Protein AF-A0A1J0VK06-F1 (afdb_monomer_lite)

Foldseek 3Di:
DDDDDQLLDADAPVNVVVVVVVCCVVPVPVPDDLVNALKTFDGDAQADDDPVCNNHDQDWDWDQCVVVVPHLDIDIHHQDPVCVVVVVVVVVVVSVVPDDDDDDDDDDDPDDPDDPPVVDPLVVQPDLVQLLCCVPPVVDDALCCSCCPRSNVLVVSVRPVVDPSLVSLVSNCVNVVDDPVRSVVRSVVVVVSSCSRMPRYDD

Structure (mmCIF, N/CA/C/O backbone):
data_AF-A0A1J0VK06-F1
#
_entry.id   AF-A0A1J0VK06-F1
#
loop_
_atom_site.group_PDB
_atom_site.id
_atom_site.type_symbol
_atom_site.label_atom_id
_atom_site.label_alt_id
_atom_site.label_comp_id
_atom_site.label_asym_id
_atom_site.label_entity_id
_atom_site.label_seq_id
_atom_site.pdbx_PDB_ins_code
_atom_site.Cartn_x
_atom_site.Cartn_y
_atom_site.Cartn_z
_atom_site.occupancy
_atom_site.B_iso_or_equiv
_atom_site.auth_seq_id
_atom_site.auth_comp_id
_atom_site.auth_asym_id
_atom_site.auth_atom_id
_atom_site.pdbx_PDB_model_num
ATOM 1 N N . MET A 1 1 ? -16.123 -13.816 -3.955 1.00 81.94 1 MET A N 1
ATOM 2 C CA . MET A 1 1 ? -15.096 -13.290 -4.880 1.00 81.94 1 MET A CA 1
ATOM 3 C C . MET A 1 1 ? -15.246 -11.781 -4.854 1.00 81.94 1 MET A C 1
ATOM 5 O O . MET A 1 1 ? -16.367 -11.344 -4.637 1.00 81.94 1 MET A O 1
ATOM 9 N N . TYR A 1 2 ? -14.171 -11.004 -4.963 1.00 88.56 2 TYR A N 1
ATOM 10 C CA . TYR A 1 2 ? -14.305 -9.548 -5.032 1.00 88.56 2 TYR A CA 1
ATOM 11 C C . TYR A 1 2 ? -14.499 -9.143 -6.495 1.00 88.56 2 TYR A C 1
ATOM 13 O O . TYR A 1 2 ? -13.729 -9.587 -7.345 1.00 88.56 2 TYR A O 1
ATOM 21 N N . GLU A 1 3 ? -15.542 -8.363 -6.777 1.00 89.44 3 GLU A N 1
ATOM 22 C CA . GLU A 1 3 ? -15.958 -7.996 -8.142 1.00 89.44 3 GLU A CA 1
ATOM 23 C C . GLU A 1 3 ? -15.737 -6.506 -8.460 1.00 89.44 3 GLU A C 1
ATOM 25 O O . GLU A 1 3 ? -15.934 -6.080 -9.595 1.00 89.44 3 GLU A O 1
ATOM 30 N N . GLY A 1 4 ? -15.325 -5.711 -7.467 1.00 92.62 4 GLY A N 1
ATOM 31 C CA . GLY A 1 4 ? -15.049 -4.284 -7.626 1.00 92.62 4 GLY A CA 1
ATOM 32 C C . GLY A 1 4 ? -13.650 -3.982 -8.168 1.00 92.62 4 GLY A C 1
ATOM 33 O O . GLY A 1 4 ? -12.859 -4.878 -8.473 1.00 92.62 4 GLY A O 1
ATOM 34 N N . ASN A 1 5 ? -13.317 -2.691 -8.232 1.00 93.69 5 ASN A N 1
ATOM 35 C CA . ASN A 1 5 ? -11.960 -2.243 -8.531 1.00 93.69 5 ASN A CA 1
ATOM 36 C C . ASN A 1 5 ? -11.014 -2.661 -7.381 1.00 93.69 5 ASN A C 1
ATOM 38 O O . ASN A 1 5 ? -11.273 -2.280 -6.234 1.00 93.69 5 ASN A O 1
ATOM 42 N N . PRO A 1 6 ? -9.954 -3.460 -7.630 1.00 92.50 6 PRO A N 1
ATOM 43 C CA . PRO A 1 6 ? -9.026 -3.891 -6.583 1.00 92.50 6 PRO A CA 1
ATOM 44 C C . PRO A 1 6 ? -8.264 -2.730 -5.930 1.00 92.50 6 PRO A C 1
ATOM 46 O O . PRO A 1 6 ? -7.881 -2.865 -4.772 1.00 92.50 6 PRO A O 1
ATOM 49 N N . ASP A 1 7 ? -8.112 -1.591 -6.613 1.00 90.19 7 ASP A N 1
ATOM 50 C CA . ASP A 1 7 ? -7.509 -0.375 -6.042 1.00 90.19 7 ASP A CA 1
ATOM 51 C C . ASP A 1 7 ? -8.452 0.341 -5.054 1.00 90.19 7 ASP A C 1
ATOM 53 O O . ASP A 1 7 ? -8.048 1.214 -4.280 1.00 90.19 7 ASP A O 1
ATOM 57 N N . GLU A 1 8 ? -9.734 -0.031 -5.061 1.00 92.56 8 GLU A N 1
ATOM 58 C CA . GLU A 1 8 ? -10.771 0.569 -4.224 1.00 92.56 8 GLU A CA 1
ATOM 59 C C . GLU A 1 8 ? -11.209 -0.325 -3.059 1.00 92.56 8 GLU A C 1
ATOM 61 O O . GLU A 1 8 ? -12.073 0.077 -2.278 1.00 92.56 8 GLU A O 1
ATOM 66 N N . VAL A 1 9 ? -10.611 -1.509 -2.902 1.00 95.69 9 VAL A N 1
ATOM 67 C CA . VAL A 1 9 ? -10.977 -2.441 -1.829 1.00 95.69 9 VAL A CA 1
ATOM 68 C C . VAL A 1 9 ? -10.771 -1.800 -0.450 1.00 95.69 9 VAL A C 1
ATOM 70 O O . VAL A 1 9 ? -9.735 -1.202 -0.171 1.00 95.69 9 VAL A O 1
ATOM 73 N N . HIS A 1 10 ? -11.777 -1.918 0.404 1.00 95.62 10 HIS A N 1
ATOM 74 C CA . HIS A 1 10 ? -11.790 -1.472 1.796 1.00 95.62 10 HIS A CA 1
ATOM 75 C C . HIS A 1 10 ? -12.687 -2.431 2.586 1.00 95.62 10 HIS A C 1
ATOM 77 O O . HIS A 1 10 ? -13.443 -3.190 1.976 1.00 95.62 10 HIS A O 1
ATOM 83 N N . ALA A 1 11 ? -12.554 -2.448 3.913 1.00 96.69 11 ALA A N 1
ATOM 84 C CA . ALA A 1 11 ? -13.425 -3.267 4.749 1.00 96.69 11 ALA A CA 1
ATOM 85 C C . ALA A 1 11 ? -14.842 -2.683 4.751 1.00 96.69 11 ALA A C 1
ATOM 87 O O . ALA A 1 11 ? -15.002 -1.459 4.734 1.00 96.69 11 ALA A O 1
ATOM 88 N N . ASP A 1 12 ? -15.856 -3.541 4.794 1.00 95.38 12 ASP A N 1
ATOM 89 C CA . ASP A 1 12 ? -17.248 -3.126 4.957 1.00 95.38 12 ASP A CA 1
ATOM 90 C C . ASP A 1 12 ? -17.801 -3.451 6.358 1.00 95.38 12 ASP A C 1
ATOM 92 O O . ASP A 1 12 ? -17.103 -3.952 7.246 1.00 95.38 12 ASP A O 1
ATOM 96 N N . SER A 1 13 ? -19.064 -3.096 6.594 1.00 96.81 13 SER A N 1
ATOM 97 C CA . SER A 1 13 ? -19.718 -3.314 7.886 1.00 96.81 13 SER A CA 1
ATOM 98 C C . SER A 1 13 ? -19.940 -4.794 8.205 1.00 96.81 13 SER A C 1
ATOM 100 O O . SER A 1 13 ? -19.966 -5.167 9.381 1.00 96.81 13 SER A O 1
ATOM 102 N N . ASP A 1 14 ? -20.052 -5.652 7.189 1.00 97.00 14 ASP A N 1
ATOM 103 C CA . ASP A 1 14 ? -20.185 -7.094 7.372 1.00 97.00 14 ASP A CA 1
ATOM 104 C C . ASP A 1 14 ? -18.835 -7.723 7.750 1.00 97.00 14 ASP A C 1
ATOM 106 O O . ASP A 1 14 ? -18.801 -8.581 8.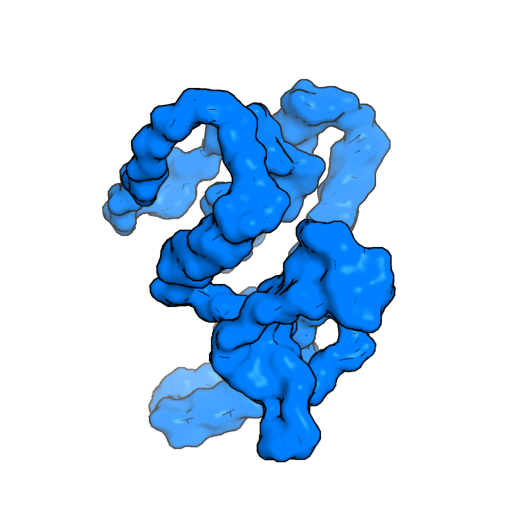636 1.00 97.00 14 ASP A O 1
ATOM 110 N N . ASP A 1 15 ? -17.722 -7.251 7.176 1.00 96.81 15 ASP A N 1
ATOM 111 C CA . ASP A 1 15 ? -16.363 -7.630 7.586 1.00 96.81 15 ASP A CA 1
ATOM 112 C C . ASP A 1 15 ? -16.118 -7.300 9.067 1.00 96.81 15 ASP A C 1
ATOM 114 O O . ASP A 1 15 ? -15.650 -8.149 9.835 1.00 96.81 15 ASP A O 1
ATOM 118 N N . VAL A 1 16 ? -16.464 -6.076 9.489 1.00 97.94 16 VAL A N 1
ATOM 119 C CA . VAL A 1 16 ? -16.304 -5.626 10.881 1.00 97.94 16 VAL A CA 1
ATOM 120 C C . VAL A 1 16 ? -17.177 -6.447 11.826 1.00 97.94 16 VAL A C 1
ATOM 122 O O . VAL A 1 16 ? -16.682 -6.948 12.839 1.00 97.94 16 VAL A O 1
ATOM 125 N N . ARG A 1 17 ? -18.461 -6.629 11.493 1.00 97.81 17 ARG A N 1
ATOM 126 C CA . ARG A 1 17 ? -19.394 -7.416 12.309 1.00 97.81 17 ARG A CA 1
ATOM 127 C C . ARG A 1 17 ? -18.902 -8.849 12.479 1.00 97.81 17 ARG A C 1
ATOM 129 O O . ARG A 1 17 ? -18.838 -9.333 13.607 1.00 97.81 17 ARG A O 1
ATOM 136 N N . PHE A 1 18 ? -18.486 -9.492 11.387 1.00 97.62 18 PHE A N 1
ATOM 137 C CA . PHE A 1 18 ? -17.948 -10.849 11.415 1.00 97.62 18 PHE A CA 1
ATOM 138 C C . PHE A 1 18 ? -16.737 -10.964 12.349 1.00 97.62 18 PHE A C 1
ATOM 140 O O . PHE A 1 18 ? -16.690 -11.855 13.196 1.00 97.62 18 PHE A O 1
ATOM 147 N N . LEU A 1 19 ? -15.764 -10.054 12.244 1.00 97.44 19 LEU A N 1
ATOM 148 C CA . LEU A 1 19 ? -14.565 -10.110 13.083 1.00 97.44 19 LEU A CA 1
ATOM 149 C C . LEU A 1 19 ? -14.858 -9.829 14.563 1.00 97.44 19 LEU A C 1
ATOM 151 O O . LEU A 1 19 ? -14.251 -10.474 15.422 1.00 97.44 19 LEU A O 1
ATOM 155 N N . LEU A 1 20 ? -15.782 -8.917 14.879 1.00 97.25 20 LEU A N 1
ATOM 156 C CA . LEU A 1 20 ? -16.214 -8.665 16.258 1.00 97.25 20 LEU A CA 1
ATOM 157 C C . LEU A 1 20 ? -16.916 -9.890 16.859 1.00 97.25 20 LEU A C 1
ATOM 159 O O . LEU A 1 20 ? -16.601 -10.283 17.983 1.00 97.25 20 LEU A O 1
ATOM 163 N N . GLU A 1 21 ? -17.815 -10.528 16.107 1.00 97.31 21 GLU A N 1
ATOM 164 C CA . GLU A 1 21 ? -18.525 -11.738 16.537 1.00 97.31 21 GLU A CA 1
ATOM 165 C C . GLU A 1 21 ? -17.562 -12.911 16.779 1.00 97.31 21 GLU A C 1
ATOM 167 O O . GLU A 1 21 ? -17.599 -13.538 17.843 1.00 97.31 21 GLU A O 1
ATOM 172 N N . GLU A 1 22 ? -16.641 -13.170 15.847 1.00 97.88 22 GLU A N 1
ATOM 173 C CA . GLU A 1 22 ? -15.619 -14.214 15.997 1.00 97.88 22 GLU A CA 1
ATOM 174 C C . GLU A 1 22 ? -14.685 -13.925 17.181 1.00 97.88 22 GLU A C 1
ATOM 176 O O . GLU A 1 22 ? -14.371 -14.821 17.970 1.00 97.88 22 GLU A O 1
ATOM 181 N N . THR A 1 23 ? -14.282 -12.664 17.366 1.00 97.25 23 THR A N 1
ATOM 182 C CA . THR A 1 23 ? -13.437 -12.250 18.497 1.00 97.25 23 THR A CA 1
ATOM 183 C C . THR A 1 23 ? -14.157 -12.450 19.826 1.00 97.25 23 THR A C 1
ATOM 185 O O . THR A 1 23 ? -13.574 -13.013 20.753 1.00 97.25 23 THR A O 1
ATOM 188 N N . ALA A 1 24 ? -15.429 -12.056 19.929 1.00 96.44 24 ALA A N 1
ATOM 189 C CA . ALA A 1 24 ? -16.237 -12.262 21.129 1.00 96.44 24 ALA A CA 1
ATOM 190 C C . ALA A 1 24 ? -16.448 -13.754 21.431 1.00 96.44 24 ALA A C 1
ATOM 192 O O . ALA A 1 24 ? -16.432 -14.156 22.597 1.00 96.44 24 ALA A O 1
ATOM 193 N N . SER A 1 25 ? -16.593 -14.583 20.392 1.00 97.06 25 SER A N 1
ATOM 194 C CA . SER A 1 25 ? -16.711 -16.035 20.530 1.00 97.06 25 SER A CA 1
ATOM 195 C C . SER A 1 25 ? -15.414 -16.681 21.030 1.00 97.06 25 SER A C 1
ATOM 197 O O . SER A 1 25 ? -15.450 -17.542 21.910 1.00 97.06 25 SER A O 1
ATOM 199 N N . LEU A 1 26 ? -14.261 -16.288 20.483 1.00 97.69 26 LEU A N 1
ATOM 200 C CA . LEU A 1 26 ? -12.959 -16.867 20.839 1.00 97.69 26 LEU A CA 1
ATOM 201 C C . LEU A 1 26 ? -12.403 -16.309 22.159 1.00 97.69 26 LEU A C 1
ATOM 203 O O . LEU A 1 26 ? -11.729 -17.030 22.898 1.00 97.69 26 LEU A O 1
ATOM 207 N N . PHE A 1 27 ? -12.699 -15.046 22.475 1.00 96.88 27 PHE A N 1
ATOM 208 C CA . PHE A 1 27 ? -12.146 -14.306 23.613 1.00 96.88 27 PHE A CA 1
ATOM 209 C C . PHE A 1 27 ? -13.236 -13.555 24.403 1.00 96.88 27 PHE A C 1
ATOM 211 O O . PHE A 1 27 ? -13.190 -12.328 24.524 1.00 96.88 27 PHE A O 1
ATOM 218 N N . PRO A 1 28 ? -14.188 -14.261 25.041 1.00 93.19 28 PRO A N 1
ATOM 219 C CA . PRO A 1 28 ? -15.351 -13.638 25.688 1.00 93.19 28 PRO A CA 1
ATOM 220 C C . PRO A 1 28 ? -15.003 -12.678 26.842 1.00 93.19 28 PRO A C 1
ATOM 222 O O . PRO A 1 28 ? -15.824 -11.857 27.245 1.00 93.19 28 PRO A O 1
ATOM 225 N N . GLY A 1 29 ? -13.790 -12.770 27.397 1.00 96.19 29 GLY A N 1
ATOM 226 C CA . GLY A 1 29 ? -13.311 -11.875 28.452 1.00 96.19 29 GLY A CA 1
ATOM 227 C C . GLY A 1 29 ? -12.742 -10.540 27.962 1.00 96.19 29 GLY A C 1
ATOM 228 O O . GLY A 1 29 ? -12.607 -9.635 28.783 1.00 96.19 29 GLY A O 1
ATOM 229 N N . LEU A 1 30 ? -12.409 -10.412 26.671 1.00 95.56 30 LEU A N 1
ATOM 230 C CA . LEU A 1 30 ? -11.726 -9.233 26.125 1.00 95.56 30 LEU A CA 1
ATOM 231 C C . LEU A 1 30 ? -12.674 -8.035 25.955 1.00 95.56 30 LEU A C 1
ATOM 233 O O . LEU A 1 30 ? -12.240 -6.902 26.115 1.00 95.56 30 LEU A O 1
ATOM 237 N N . LYS A 1 31 ? -13.969 -8.298 25.715 1.00 93.44 31 LYS A N 1
ATOM 238 C CA . LYS A 1 31 ? -15.044 -7.292 25.603 1.00 93.44 31 LYS A CA 1
ATOM 239 C C . LYS A 1 31 ? -14.762 -6.160 24.598 1.00 93.44 31 LYS A C 1
ATOM 241 O O . LYS A 1 31 ? -15.184 -5.038 24.846 1.00 93.44 31 LYS A O 1
ATOM 246 N N . ILE A 1 32 ? -14.088 -6.473 23.490 1.00 96.38 32 ILE A N 1
ATOM 247 C CA . ILE A 1 32 ? -13.859 -5.527 22.387 1.00 96.38 32 ILE A CA 1
ATOM 248 C C . ILE A 1 32 ? -15.194 -5.144 21.751 1.00 96.38 32 ILE A C 1
ATOM 250 O O . ILE A 1 32 ? -16.000 -6.027 21.438 1.00 96.38 32 ILE A O 1
ATOM 254 N N . THR A 1 33 ? -15.410 -3.850 21.550 1.00 95.62 33 THR A N 1
ATOM 255 C CA . THR A 1 33 ? -16.560 -3.295 20.833 1.00 95.62 33 THR A CA 1
ATOM 256 C C . THR A 1 33 ? -16.119 -2.570 19.561 1.00 95.62 33 THR A C 1
ATOM 258 O O . THR A 1 33 ? -14.935 -2.513 19.233 1.00 95.62 33 THR A O 1
ATOM 261 N N . HIS A 1 34 ? -17.083 -2.052 18.796 1.00 96.81 34 HIS A N 1
ATOM 262 C CA . HIS A 1 34 ? -16.805 -1.277 17.581 1.00 96.81 34 HIS A CA 1
ATOM 263 C C . HIS A 1 34 ? -15.957 -0.034 17.877 1.00 96.81 34 HIS A C 1
ATOM 265 O O . HIS A 1 34 ? -15.038 0.281 17.129 1.00 96.81 34 HIS A O 1
ATOM 271 N N . GLU A 1 35 ? -16.205 0.601 19.019 1.00 96.00 35 GLU A N 1
ATOM 272 C CA . GLU A 1 35 ? -15.512 1.798 19.494 1.00 96.00 35 GLU A CA 1
ATOM 273 C C . GLU A 1 35 ? -14.031 1.563 19.824 1.00 96.00 35 GLU A C 1
ATOM 275 O O . GLU A 1 35 ? -13.267 2.523 19.901 1.00 96.00 35 GLU A O 1
ATOM 280 N N . ASP A 1 36 ? -13.618 0.306 20.003 1.00 95.62 36 ASP A N 1
ATOM 281 C CA . ASP A 1 36 ? -12.218 -0.061 20.229 1.00 95.62 36 ASP A CA 1
ATOM 282 C C . ASP A 1 36 ? -11.430 -0.224 18.912 1.00 95.62 36 ASP A C 1
ATOM 284 O O . ASP A 1 36 ? -10.209 -0.405 18.930 1.00 95.62 36 ASP A O 1
ATOM 288 N N . ILE A 1 37 ? -12.099 -0.193 17.753 1.00 95.06 37 ILE A N 1
ATOM 289 C CA . ILE A 1 37 ? -11.448 -0.329 16.448 1.00 95.06 37 ILE A CA 1
ATOM 290 C C . ILE A 1 37 ? -10.833 1.018 16.058 1.00 95.06 37 ILE A C 1
ATOM 292 O O . ILE A 1 37 ? -11.533 2.001 15.843 1.00 95.06 37 ILE A O 1
ATOM 296 N N . VAL A 1 38 ? -9.507 1.051 15.914 1.00 93.56 38 VAL A N 1
ATOM 297 C CA . VAL A 1 38 ? -8.774 2.273 15.534 1.00 93.56 38 VAL A CA 1
ATOM 298 C C . VAL A 1 38 ? -8.720 2.505 14.023 1.00 93.56 38 VAL A C 1
ATOM 300 O O . VAL A 1 38 ? -8.583 3.639 13.577 1.00 93.56 38 VAL A O 1
ATOM 303 N N . SER A 1 39 ? -8.802 1.435 13.228 1.00 93.88 39 SER A N 1
ATOM 304 C CA . SER A 1 39 ? -8.725 1.473 11.766 1.00 93.88 39 SER A CA 1
ATOM 305 C C . SER A 1 39 ? -9.053 0.104 11.171 1.00 93.88 39 SER A C 1
ATOM 307 O O . SER A 1 39 ? -8.945 -0.924 11.846 1.00 93.88 39 SER A O 1
ATOM 309 N N . THR A 1 40 ? -9.422 0.080 9.892 1.00 95.56 40 THR A N 1
ATOM 310 C CA . THR A 1 40 ? -9.572 -1.147 9.102 1.00 95.56 40 THR A CA 1
ATOM 311 C C . THR A 1 40 ? -8.636 -1.137 7.899 1.00 95.56 40 THR A C 1
ATOM 313 O O . THR A 1 40 ? -8.085 -0.107 7.542 1.00 95.56 40 THR A O 1
ATOM 316 N N . TRP A 1 41 ? -8.417 -2.287 7.266 1.00 95.12 41 TRP A N 1
ATOM 317 C CA . TRP A 1 41 ? -7.814 -2.349 5.935 1.00 95.12 41 TRP A CA 1
ATOM 318 C C . TRP A 1 41 ? -8.234 -3.645 5.252 1.00 95.12 41 TRP A C 1
ATOM 320 O O . TRP A 1 41 ? -8.535 -4.646 5.907 1.00 95.12 41 TRP A O 1
ATOM 330 N N . ALA A 1 42 ? -8.222 -3.639 3.924 1.00 95.75 42 ALA A N 1
ATOM 331 C CA . ALA A 1 42 ? -8.556 -4.806 3.129 1.00 95.75 42 ALA A CA 1
ATOM 332 C C . ALA A 1 42 ? -7.563 -4.996 1.983 1.00 95.75 42 ALA A C 1
ATOM 334 O O . ALA A 1 42 ? -6.826 -4.094 1.591 1.00 95.75 42 ALA A O 1
ATOM 335 N N . GLY A 1 43 ? -7.547 -6.209 1.438 1.00 94.38 43 GLY A N 1
ATOM 336 C CA . GLY A 1 43 ? -6.711 -6.552 0.300 1.00 94.38 43 GLY A CA 1
ATOM 337 C C . GLY A 1 43 ? -7.286 -7.727 -0.475 1.00 94.38 43 GLY A C 1
ATOM 338 O O . GLY A 1 43 ? -7.840 -8.670 0.096 1.00 94.38 43 GLY A O 1
ATOM 339 N N . VAL A 1 44 ? -7.124 -7.690 -1.795 1.00 93.81 44 VAL A N 1
ATOM 340 C CA . VAL A 1 44 ? -7.562 -8.768 -2.685 1.00 93.81 44 VAL A CA 1
ATOM 341 C C . VAL A 1 44 ? -6.425 -9.767 -2.881 1.00 93.81 44 VAL A C 1
ATOM 343 O O . VAL A 1 44 ? -5.284 -9.402 -3.155 1.00 93.81 44 VAL A O 1
ATOM 346 N N . ARG A 1 45 ? -6.731 -11.063 -2.766 1.00 93.62 45 ARG A N 1
ATOM 347 C CA . ARG A 1 45 ? -5.768 -12.131 -3.071 1.00 93.62 45 ARG A CA 1
ATOM 348 C C . ARG A 1 45 ? -5.851 -12.490 -4.564 1.00 93.62 45 ARG A C 1
ATOM 350 O O . ARG A 1 45 ? -6.927 -12.903 -4.996 1.00 93.62 45 ARG A O 1
ATOM 357 N N . PRO A 1 46 ? -4.750 -12.418 -5.338 1.00 93.94 46 PRO A N 1
ATOM 358 C CA . PRO A 1 46 ? -4.7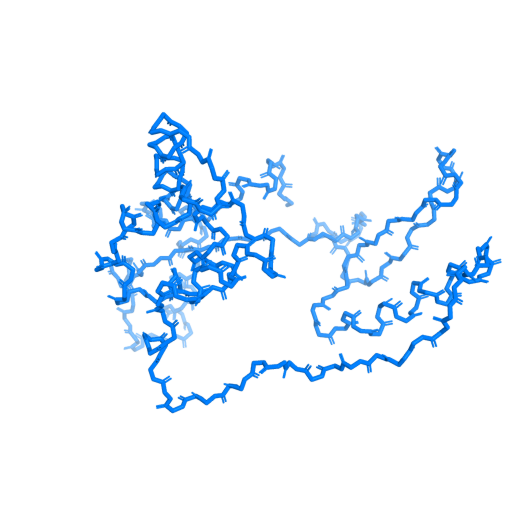56 -12.694 -6.777 1.00 93.94 46 PRO A CA 1
ATOM 359 C C . PRO A 1 46 ? -4.693 -14.206 -7.054 1.00 93.94 46 PRO A C 1
ATOM 361 O O . PRO A 1 46 ? -3.672 -14.732 -7.494 1.00 93.94 46 PRO A O 1
ATOM 364 N N . LEU A 1 47 ? -5.752 -14.938 -6.712 1.00 94.50 47 LEU A N 1
ATOM 365 C CA . LEU A 1 47 ? -5.805 -16.402 -6.805 1.00 94.50 47 LEU A CA 1
ATOM 366 C C . LEU A 1 47 ? -6.256 -16.882 -8.190 1.00 94.50 47 LEU A C 1
ATOM 368 O O . LEU A 1 47 ? -7.008 -16.197 -8.880 1.00 94.50 47 LEU A O 1
ATOM 372 N N . THR A 1 48 ? -5.819 -18.079 -8.591 1.00 94.38 48 THR A N 1
ATOM 373 C CA . THR A 1 48 ? -6.272 -18.706 -9.841 1.00 94.38 48 THR A CA 1
ATOM 374 C C . THR A 1 48 ? -7.751 -19.071 -9.734 1.00 94.38 48 THR A C 1
ATOM 376 O O . THR A 1 48 ? -8.174 -19.633 -8.724 1.00 94.38 48 THR A O 1
ATOM 379 N N . PHE A 1 49 ? -8.543 -18.790 -10.767 1.00 92.25 49 PHE A N 1
ATOM 380 C CA . PHE A 1 49 ? -9.917 -19.284 -10.834 1.00 92.25 49 PHE A CA 1
ATOM 381 C C . PHE A 1 49 ? -9.941 -20.815 -10.975 1.00 92.25 49 PHE A C 1
ATOM 383 O O . PHE A 1 49 ? -9.201 -21.377 -11.779 1.00 92.25 49 PHE A O 1
ATOM 390 N N . ASP A 1 50 ? -10.805 -21.476 -10.209 1.00 91.56 50 ASP A N 1
ATOM 391 C CA . ASP A 1 50 ? -11.059 -22.917 -10.273 1.00 91.56 50 ASP A CA 1
ATOM 392 C C . ASP A 1 50 ? -12.523 -23.157 -9.878 1.00 91.56 50 ASP A C 1
ATOM 394 O O . ASP A 1 50 ? -12.958 -22.727 -8.809 1.00 91.56 50 ASP A O 1
ATOM 398 N N . GLU A 1 51 ? -13.288 -23.833 -10.739 1.00 92.81 51 GLU A N 1
ATOM 399 C CA . GLU A 1 51 ? -14.718 -24.114 -10.533 1.00 92.81 51 GLU A CA 1
ATOM 400 C C . GLU A 1 51 ? -14.985 -24.912 -9.247 1.00 92.81 51 GLU A C 1
ATOM 402 O O . GLU A 1 51 ? -16.028 -24.748 -8.615 1.00 92.81 51 GLU A O 1
ATOM 407 N N . ASN A 1 52 ? -14.024 -25.735 -8.815 1.00 94.75 52 ASN A N 1
ATOM 408 C CA . ASN A 1 52 ? -14.121 -26.529 -7.590 1.00 94.75 52 ASN A CA 1
ATOM 409 C C . ASN A 1 52 ? -13.664 -25.753 -6.345 1.00 94.75 52 ASN A C 1
ATOM 411 O O . ASN A 1 52 ? -13.834 -26.226 -5.220 1.00 94.75 52 ASN A O 1
ATOM 415 N N . GLN A 1 53 ? -13.077 -24.565 -6.523 1.00 92.25 53 GLN A N 1
ATOM 416 C CA . GLN A 1 53 ? -12.600 -23.698 -5.449 1.00 92.25 53 GLN A CA 1
ATOM 417 C C . GLN A 1 53 ? -13.198 -22.292 -5.620 1.00 92.25 53 GLN A C 1
ATOM 419 O O . GLN A 1 53 ? -12.525 -21.385 -6.109 1.00 92.25 53 GLN A O 1
ATOM 424 N N . PRO A 1 54 ? -14.437 -22.043 -5.151 1.00 88.00 54 PRO A N 1
ATOM 425 C CA . PRO A 1 54 ? -15.170 -20.794 -5.413 1.00 88.00 54 PRO A CA 1
ATOM 426 C C . PRO A 1 54 ? -14.516 -19.525 -4.833 1.00 88.00 54 PRO A C 1
ATOM 428 O O . PRO A 1 54 ? -14.889 -18.407 -5.186 1.00 88.00 54 PRO A O 1
ATOM 431 N N . LYS A 1 55 ? -13.532 -19.674 -3.934 1.00 89.81 55 LYS A N 1
ATOM 432 C CA . LYS A 1 55 ? -12.708 -18.574 -3.399 1.00 89.81 55 LYS A CA 1
ATOM 433 C C . LYS A 1 55 ? -11.334 -18.452 -4.082 1.00 89.81 55 LYS A C 1
ATOM 435 O O . LYS A 1 55 ? -10.495 -17.703 -3.592 1.00 89.81 55 LYS A O 1
ATOM 440 N N . GLY A 1 56 ? -11.117 -19.165 -5.185 1.00 91.94 56 GLY A N 1
ATOM 441 C CA . GLY A 1 56 ? -9.859 -19.245 -5.919 1.00 91.94 56 GLY A CA 1
ATOM 442 C C . GLY A 1 56 ? -8.898 -20.295 -5.358 1.00 91.94 56 GLY A C 1
ATOM 443 O O . GLY A 1 56 ? -8.825 -20.529 -4.147 1.00 91.94 56 GLY A O 1
ATOM 444 N N . ALA A 1 57 ? -8.137 -20.912 -6.256 1.00 93.06 57 ALA A N 1
ATOM 445 C CA . ALA A 1 57 ? -7.111 -21.882 -5.931 1.00 93.06 57 ALA A CA 1
ATOM 446 C C . ALA A 1 57 ? -5.852 -21.189 -5.387 1.00 93.06 57 ALA A C 1
ATOM 448 O O . ALA A 1 57 ? -5.392 -20.165 -5.898 1.00 93.06 57 ALA A O 1
ATOM 449 N N . ARG A 1 58 ? -5.307 -21.740 -4.298 1.00 91.31 58 ARG A N 1
ATOM 450 C CA . ARG A 1 58 ? -4.187 -21.136 -3.546 1.00 91.31 58 ARG A CA 1
ATOM 451 C C . ARG A 1 58 ? -2.806 -21.583 -4.013 1.00 91.31 58 ARG A C 1
ATOM 453 O O . ARG A 1 58 ? -1.799 -21.156 -3.449 1.00 91.31 58 ARG A O 1
ATOM 460 N N . ASN A 1 59 ? -2.745 -22.457 -5.007 1.00 91.44 59 ASN A N 1
ATOM 461 C CA . ASN A 1 59 ? -1.497 -22.863 -5.623 1.00 91.44 59 ASN A CA 1
ATOM 462 C C . ASN A 1 59 ? -0.896 -21.699 -6.414 1.00 91.44 59 ASN A C 1
ATOM 464 O O . ASN A 1 59 ? -1.584 -20.973 -7.123 1.00 91.44 59 ASN A O 1
ATOM 468 N N . LYS A 1 60 ? 0.422 -21.555 -6.295 1.00 93.62 60 LYS A N 1
ATOM 469 C CA . LYS A 1 60 ? 1.223 -20.714 -7.181 1.00 93.62 60 LYS A CA 1
ATOM 470 C C . LYS A 1 60 ? 1.103 -21.252 -8.608 1.00 93.62 60 LYS A C 1
ATOM 472 O O . LYS A 1 60 ? 1.321 -22.445 -8.818 1.00 93.62 60 LYS A O 1
ATOM 477 N N . VAL A 1 61 ? 0.776 -20.384 -9.564 1.00 94.31 61 VAL A N 1
ATOM 478 C CA . VAL A 1 61 ? 0.704 -20.741 -10.989 1.00 94.31 61 VAL A CA 1
ATOM 479 C C . VAL A 1 61 ? 1.352 -19.650 -11.827 1.00 94.31 61 VAL A C 1
ATOM 481 O O . VAL A 1 61 ? 0.957 -18.487 -11.739 1.00 94.31 61 VAL A O 1
ATOM 484 N N . LEU A 1 62 ? 2.329 -20.045 -12.644 1.00 94.06 62 LEU A N 1
ATOM 485 C CA . LEU A 1 62 ? 2.895 -19.229 -13.711 1.00 94.06 62 LEU A CA 1
ATOM 486 C C . LEU A 1 62 ? 2.188 -19.585 -15.025 1.00 94.06 62 LEU A C 1
ATOM 488 O O . LEU A 1 62 ? 2.358 -20.680 -15.559 1.00 94.06 62 LEU A O 1
ATOM 492 N N . HIS A 1 63 ? 1.373 -18.664 -15.520 1.00 93.81 63 HIS A N 1
ATOM 493 C CA . HIS A 1 63 ? 0.599 -18.796 -16.748 1.00 93.81 63 HIS A CA 1
ATOM 494 C C . HIS A 1 63 ? 1.423 -18.313 -17.935 1.00 93.81 63 HIS A C 1
ATOM 496 O O . HIS A 1 63 ? 1.834 -17.155 -17.969 1.00 93.81 63 HIS A O 1
ATOM 502 N N . ASP A 1 64 ? 1.629 -19.187 -18.915 1.00 93.25 64 ASP A N 1
ATOM 503 C CA . ASP A 1 64 ? 2.146 -18.820 -20.234 1.00 93.25 64 ASP A CA 1
ATOM 504 C C . ASP A 1 64 ? 0.982 -18.346 -21.116 1.00 93.25 64 ASP A C 1
ATOM 506 O O . ASP A 1 64 ? 0.050 -19.108 -21.403 1.00 93.25 64 ASP A O 1
ATOM 510 N N . LEU A 1 65 ? 1.025 -17.080 -21.536 1.00 94.81 65 LEU A N 1
ATOM 511 C CA . LEU A 1 65 ? -0.034 -16.455 -22.326 1.00 94.81 65 LEU A CA 1
ATOM 512 C C . LEU A 1 65 ? 0.173 -16.603 -23.843 1.00 94.81 65 LEU A C 1
ATOM 514 O O . LEU A 1 65 ? -0.609 -16.055 -24.624 1.00 94.81 65 LEU A O 1
ATOM 518 N N . SER A 1 66 ? 1.153 -17.395 -24.290 1.00 92.81 66 SER A N 1
ATOM 519 C CA . SER A 1 66 ? 1.386 -17.703 -25.709 1.00 92.81 66 SER A CA 1
ATOM 520 C C . SER A 1 66 ? 0.140 -18.263 -26.401 1.00 92.81 66 SER A C 1
ATOM 522 O O . SER A 1 66 ? -0.171 -17.887 -27.533 1.00 92.81 66 SER A O 1
ATOM 524 N N . ARG A 1 67 ? -0.652 -19.080 -25.691 1.00 90.81 67 ARG A N 1
ATOM 525 C CA . ARG A 1 67 ? -1.937 -19.627 -26.171 1.00 90.81 67 ARG A CA 1
ATOM 526 C C . ARG A 1 67 ? -2.994 -18.557 -26.456 1.00 90.81 67 ARG A C 1
ATOM 528 O O . ARG A 1 67 ? -3.941 -18.824 -27.188 1.00 90.81 67 ARG A O 1
ATOM 535 N N . HIS A 1 68 ? -2.819 -17.360 -25.906 1.00 94.12 68 HIS A N 1
ATOM 536 C CA . HIS A 1 68 ? -3.670 -16.194 -26.126 1.00 94.12 68 HIS A CA 1
ATOM 537 C C . HIS A 1 68 ? -3.055 -15.197 -27.125 1.00 94.12 68 HIS A C 1
ATOM 539 O O . HIS A 1 68 ? -3.506 -14.060 -27.215 1.00 94.12 68 HIS A O 1
ATOM 545 N N . GLY A 1 69 ? -2.028 -15.605 -27.881 1.00 95.31 69 GLY A N 1
ATOM 546 C CA . GLY A 1 69 ? -1.341 -14.753 -28.856 1.00 95.31 69 GLY A CA 1
ATOM 547 C C . GLY A 1 69 ? -0.309 -13.802 -28.244 1.00 95.31 69 GLY A C 1
ATOM 548 O O . GLY A 1 69 ? 0.249 -12.972 -28.958 1.00 95.31 69 GLY A O 1
ATOM 549 N N . LEU A 1 70 ? -0.025 -13.928 -26.945 1.00 94.25 70 LEU A N 1
ATOM 550 C CA . LEU A 1 70 ? 0.918 -13.086 -26.210 1.00 94.25 70 LEU A CA 1
ATOM 551 C C . LEU A 1 70 ? 2.220 -13.853 -25.948 1.00 94.25 70 LEU A C 1
ATOM 553 O O . LEU A 1 70 ? 2.551 -14.197 -24.816 1.00 94.25 70 LEU A O 1
ATOM 557 N N . SER A 1 71 ? 2.947 -14.172 -27.020 1.00 89.56 71 SER A N 1
ATOM 558 C CA . SER A 1 71 ? 4.222 -14.892 -26.924 1.00 89.56 71 SER A CA 1
ATOM 559 C C . SER A 1 71 ? 5.232 -14.124 -26.068 1.00 89.56 71 SER A C 1
ATOM 561 O O . SER A 1 71 ? 5.424 -12.925 -26.265 1.00 89.56 71 SER A O 1
ATOM 563 N N . GLY A 1 72 ? 5.894 -14.819 -25.140 1.00 87.31 72 GLY A N 1
ATOM 564 C CA . GLY A 1 72 ? 6.849 -14.214 -24.204 1.00 87.31 72 GLY A CA 1
ATOM 565 C C . GLY A 1 72 ? 6.202 -13.419 -23.064 1.00 87.31 72 GLY A C 1
ATOM 566 O O . GLY A 1 72 ? 6.916 -12.791 -22.285 1.00 87.31 72 GLY A O 1
ATOM 567 N N . VAL A 1 73 ? 4.869 -13.439 -22.943 1.00 92.38 73 VAL A N 1
ATOM 568 C CA . VAL A 1 73 ? 4.144 -12.809 -21.836 1.00 92.38 73 VAL A CA 1
ATOM 569 C C . VAL A 1 73 ? 3.690 -13.875 -20.852 1.00 92.38 73 VAL A C 1
ATOM 571 O O . VAL A 1 73 ? 3.039 -14.856 -21.214 1.00 92.38 73 VAL A O 1
ATOM 574 N N . TYR A 1 74 ? 4.001 -13.637 -19.583 1.00 93.00 74 TYR A N 1
ATOM 575 C CA . TYR A 1 74 ? 3.660 -14.517 -18.479 1.00 93.00 74 TYR A CA 1
ATOM 576 C C . TYR A 1 74 ? 2.854 -13.764 -17.427 1.00 93.00 74 TYR A C 1
ATOM 578 O O . TYR A 1 74 ? 3.129 -12.597 -17.150 1.00 93.00 74 TYR A O 1
ATOM 586 N N . ALA A 1 75 ? 1.893 -14.443 -16.806 1.00 94.56 75 ALA A N 1
ATOM 587 C CA . ALA A 1 75 ? 1.171 -13.938 -15.642 1.00 94.56 75 ALA A CA 1
ATOM 588 C C . ALA A 1 75 ? 1.387 -14.869 -14.447 1.00 94.56 75 ALA A C 1
ATOM 590 O O . ALA A 1 75 ? 1.409 -16.086 -14.596 1.00 94.56 75 ALA A O 1
ATOM 591 N N . LEU A 1 76 ? 1.527 -14.312 -13.249 1.00 94.81 76 LEU A N 1
ATOM 592 C CA . LEU A 1 76 ? 1.657 -15.079 -12.013 1.00 94.81 76 LEU A CA 1
ATOM 593 C C . LEU A 1 76 ? 0.403 -14.872 -11.163 1.00 94.81 76 LEU A C 1
ATOM 595 O O . LEU A 1 76 ? 0.013 -13.737 -10.904 1.00 94.81 76 LEU A O 1
ATOM 599 N N . THR A 1 77 ? -0.197 -15.961 -10.695 1.00 94.94 77 THR A N 1
ATOM 600 C CA . THR A 1 77 ? -1.256 -15.925 -9.675 1.00 94.94 77 THR A CA 1
ATOM 601 C C . THR A 1 77 ? -0.807 -16.652 -8.413 1.00 94.94 77 THR A C 1
ATOM 603 O O . THR A 1 77 ? -0.011 -17.595 -8.471 1.00 94.94 77 THR A O 1
ATOM 606 N N . ALA A 1 78 ? -1.353 -16.229 -7.274 1.00 91.75 78 ALA A N 1
ATOM 607 C CA . ALA A 1 78 ? -0.864 -16.544 -5.939 1.00 91.75 78 ALA A CA 1
ATOM 608 C C . ALA A 1 78 ? 0.632 -16.186 -5.798 1.00 91.75 78 ALA A C 1
ATOM 610 O O . ALA A 1 78 ? 1.071 -15.163 -6.312 1.00 91.75 78 ALA A O 1
ATOM 611 N N . GLY A 1 79 ? 1.411 -16.976 -5.056 1.00 88.38 79 GLY A N 1
ATOM 612 C CA . GLY A 1 79 ? 2.784 -16.611 -4.692 1.00 88.38 79 GLY A CA 1
ATOM 613 C C . GLY A 1 79 ? 2.815 -15.722 -3.445 1.00 88.38 79 GLY A C 1
ATOM 614 O O . GLY A 1 79 ? 3.151 -14.544 -3.539 1.00 88.38 79 GLY A O 1
ATOM 615 N N . PRO A 1 80 ? 2.447 -16.265 -2.269 1.00 91.38 80 PRO A N 1
ATOM 616 C CA . PRO A 1 80 ? 2.448 -15.501 -1.027 1.00 91.38 80 PRO A CA 1
ATOM 617 C C . PRO A 1 80 ? 3.835 -14.921 -0.730 1.00 91.38 80 PRO A C 1
ATOM 619 O O . PRO A 1 80 ? 4.858 -15.494 -1.109 1.00 91.38 80 PRO A O 1
ATOM 622 N N . ILE A 1 81 ? 3.872 -13.820 0.026 1.00 92.06 81 ILE A N 1
ATOM 623 C CA . ILE A 1 81 ? 5.119 -13.129 0.390 1.00 92.06 81 ILE A CA 1
ATOM 624 C C . ILE A 1 81 ? 6.168 -14.074 0.993 1.00 92.06 81 ILE A C 1
ATOM 626 O O . ILE A 1 81 ? 7.355 -13.936 0.722 1.00 92.06 81 ILE A O 1
ATOM 630 N N . MET A 1 82 ? 5.749 -15.108 1.727 1.00 92.00 82 MET A N 1
ATOM 631 C CA . MET A 1 82 ? 6.652 -16.106 2.312 1.00 92.00 82 MET A CA 1
ATOM 632 C C . MET A 1 82 ? 7.458 -16.901 1.269 1.00 92.00 82 MET A C 1
ATOM 634 O O . MET A 1 82 ? 8.551 -17.370 1.574 1.00 92.00 82 MET A O 1
ATOM 638 N N . SER A 1 83 ? 6.961 -17.033 0.035 1.00 92.50 83 SER A N 1
ATOM 639 C CA . SER A 1 83 ? 7.621 -17.766 -1.052 1.00 92.50 83 SER A CA 1
ATOM 640 C C . SER A 1 83 ? 8.155 -16.868 -2.170 1.00 92.50 83 SER A C 1
ATOM 642 O O . SER A 1 83 ? 8.628 -17.393 -3.173 1.00 92.50 83 SER A O 1
ATOM 644 N N . HIS A 1 84 ? 8.103 -15.535 -2.041 1.00 92.06 84 HIS A N 1
ATOM 645 C CA . HIS A 1 84 ? 8.401 -14.616 -3.154 1.00 92.06 84 HIS A CA 1
ATOM 646 C C . HIS A 1 84 ? 9.776 -14.856 -3.803 1.00 92.06 84 HIS A C 1
ATOM 648 O O . HIS A 1 84 ? 9.892 -14.826 -5.025 1.00 92.06 84 HIS A O 1
ATOM 654 N N . ARG A 1 85 ? 10.817 -15.160 -3.010 1.00 90.75 85 ARG A N 1
ATOM 655 C CA . ARG A 1 85 ? 12.172 -15.424 -3.533 1.00 90.75 85 ARG A CA 1
ATOM 656 C C . ARG A 1 85 ? 12.249 -16.719 -4.330 1.00 90.75 85 ARG A C 1
ATOM 658 O O . ARG A 1 85 ? 12.911 -16.763 -5.360 1.00 90.75 85 ARG A O 1
ATOM 665 N N . ASP A 1 86 ? 11.600 -17.770 -3.838 1.00 92.19 86 ASP A N 1
ATOM 666 C CA . ASP A 1 86 ? 11.518 -19.051 -4.540 1.00 92.19 86 ASP A CA 1
ATOM 667 C C . ASP A 1 86 ? 10.735 -18.899 -5.850 1.00 92.19 86 ASP A C 1
ATOM 669 O O . ASP A 1 86 ? 11.221 -19.282 -6.911 1.00 92.19 86 ASP A O 1
ATOM 673 N N . THR A 1 87 ? 9.593 -18.208 -5.798 1.00 93.75 87 THR A N 1
ATOM 674 C CA . THR A 1 87 ? 8.814 -17.832 -6.983 1.00 93.75 87 THR A CA 1
ATOM 675 C C . THR A 1 87 ? 9.648 -17.058 -8.001 1.00 93.75 87 THR A C 1
ATOM 677 O O . THR A 1 87 ? 9.620 -17.386 -9.182 1.00 93.75 87 THR A O 1
ATOM 680 N N . GLY A 1 88 ? 10.428 -16.067 -7.561 1.00 92.81 88 GLY A N 1
ATOM 681 C CA . GLY A 1 88 ? 11.311 -15.308 -8.446 1.00 92.81 88 GLY A CA 1
ATOM 682 C C . GLY A 1 88 ? 12.333 -16.197 -9.159 1.00 92.81 88 GLY A C 1
ATOM 683 O O . GLY A 1 88 ? 12.537 -16.049 -10.361 1.00 92.81 88 GLY A O 1
ATOM 684 N N . ARG A 1 89 ? 12.932 -17.167 -8.454 1.00 91.81 89 ARG A N 1
ATOM 685 C CA . ARG A 1 89 ? 13.863 -18.131 -9.066 1.00 91.81 89 ARG A CA 1
ATOM 686 C C . ARG A 1 89 ? 13.175 -19.006 -10.104 1.00 91.81 89 ARG A C 1
ATOM 688 O O . ARG A 1 89 ? 13.725 -19.175 -11.184 1.00 91.81 89 ARG A O 1
ATOM 695 N N . GLU A 1 90 ? 11.985 -19.516 -9.802 1.00 92.38 90 GLU A N 1
ATOM 696 C CA . GLU A 1 90 ? 11.202 -20.334 -10.733 1.00 92.38 90 GLU A CA 1
ATOM 697 C C . GLU A 1 90 ? 10.856 -19.565 -12.016 1.00 92.38 90 GLU A C 1
ATOM 699 O O . GLU A 1 90 ? 11.088 -20.067 -13.117 1.00 92.38 90 GLU A O 1
ATOM 704 N N . VAL A 1 91 ? 10.383 -18.320 -11.879 1.00 93.25 91 VAL A N 1
ATOM 705 C CA . VAL A 1 91 ? 10.084 -17.437 -13.018 1.00 93.25 91 VAL A CA 1
ATOM 706 C C . VAL A 1 91 ? 11.339 -17.190 -13.852 1.00 93.25 91 VAL A C 1
ATOM 708 O O . VAL A 1 91 ? 11.309 -17.376 -15.065 1.00 93.25 91 VAL A O 1
ATOM 711 N N . VAL A 1 92 ? 12.466 -16.839 -13.223 1.00 91.69 92 VAL A N 1
ATOM 712 C CA . VAL A 1 92 ? 13.733 -16.623 -13.939 1.00 91.69 92 VAL A CA 1
ATOM 713 C C . VAL A 1 92 ? 14.185 -17.894 -14.659 1.00 91.69 92 VAL A C 1
ATOM 715 O O . VAL A 1 92 ? 14.539 -17.831 -15.832 1.00 91.69 92 VAL A O 1
ATOM 718 N N . THR A 1 93 ? 14.138 -19.059 -14.008 1.00 92.00 93 THR A N 1
ATOM 719 C CA . THR A 1 93 ? 14.488 -20.339 -14.641 1.00 92.00 93 THR A CA 1
ATOM 720 C C . THR A 1 93 ? 13.616 -20.630 -15.858 1.00 92.00 93 THR A C 1
ATOM 722 O O . THR A 1 93 ? 14.139 -21.122 -16.857 1.00 92.00 93 THR A O 1
ATOM 725 N N . LYS A 1 94 ? 12.318 -20.310 -15.805 1.00 90.44 94 LYS A N 1
ATOM 726 C CA . LYS A 1 94 ? 11.414 -20.467 -16.947 1.00 90.44 94 LYS A CA 1
ATOM 727 C C . LYS A 1 94 ? 11.769 -19.509 -18.085 1.00 90.44 94 LYS A C 1
ATOM 729 O O . LYS A 1 94 ? 11.901 -19.954 -19.219 1.00 90.44 94 LYS A O 1
ATOM 734 N N . LEU A 1 95 ? 11.982 -18.228 -17.784 1.00 89.56 95 LEU A N 1
ATOM 735 C CA . LEU A 1 95 ? 12.297 -17.207 -18.789 1.00 89.56 95 LEU A CA 1
ATOM 736 C C . LEU A 1 95 ? 13.644 -17.447 -19.483 1.00 89.56 95 LEU A C 1
ATOM 738 O O . LEU A 1 95 ? 13.753 -17.224 -20.685 1.00 89.56 95 LEU A O 1
ATOM 742 N N . LEU A 1 96 ? 14.647 -17.966 -18.769 1.00 91.00 96 LEU A N 1
ATOM 743 C CA . LEU A 1 96 ? 15.960 -18.303 -19.337 1.00 91.00 96 LEU A CA 1
ATOM 744 C C . LEU A 1 96 ? 15.911 -19.406 -20.410 1.00 91.00 96 LEU A C 1
ATOM 746 O O . LEU A 1 96 ? 16.899 -19.615 -21.107 1.00 91.00 96 LEU A O 1
ATOM 750 N N . GLN A 1 97 ? 14.792 -20.125 -20.546 1.00 90.19 97 GLN A N 1
ATOM 751 C CA . GLN A 1 97 ? 14.589 -21.092 -21.632 1.00 90.19 97 GLN A CA 1
ATOM 752 C C . GLN A 1 97 ? 14.222 -20.413 -22.960 1.00 90.19 97 GLN A C 1
ATOM 754 O O . GLN A 1 97 ? 14.326 -21.043 -24.009 1.00 90.19 97 GLN A O 1
ATOM 759 N N . GLU A 1 98 ? 13.774 -19.158 -22.914 1.00 87.25 98 GLU A N 1
ATOM 760 C CA . GLU A 1 98 ? 13.205 -18.434 -24.058 1.00 87.25 98 GLU A CA 1
ATOM 761 C C . GLU A 1 98 ? 13.949 -17.133 -24.362 1.00 87.25 98 GLU A C 1
ATOM 763 O O . GLU A 1 98 ? 13.943 -16.670 -25.501 1.00 87.25 98 GLU A O 1
ATOM 768 N N . ILE A 1 99 ? 14.596 -16.546 -23.353 1.00 87.50 99 ILE A N 1
ATOM 769 C CA . ILE A 1 99 ? 15.273 -15.257 -23.441 1.00 87.50 99 ILE A CA 1
ATOM 770 C C . ILE A 1 99 ? 16.694 -15.400 -22.901 1.00 87.50 99 ILE A C 1
ATOM 772 O O . ILE A 1 99 ? 16.907 -15.827 -21.764 1.00 87.50 99 ILE A O 1
ATOM 776 N N . GLU A 1 100 ? 17.672 -14.977 -23.701 1.00 88.69 100 GLU A N 1
ATOM 777 C CA . GLU A 1 100 ? 19.047 -14.830 -23.235 1.00 88.69 100 GLU A CA 1
ATOM 778 C C . GLU A 1 100 ? 19.203 -13.506 -22.468 1.00 88.69 100 GLU A C 1
ATOM 780 O O . GLU A 1 100 ? 18.870 -12.439 -22.995 1.00 88.69 100 GLU A O 1
ATOM 785 N N . PRO A 1 101 ? 19.698 -13.535 -21.218 1.00 88.88 101 PRO A N 1
ATOM 786 C CA . PRO A 1 101 ? 19.888 -12.324 -20.441 1.00 88.88 101 PRO A CA 1
ATOM 787 C C . PRO A 1 101 ? 21.021 -11.493 -21.045 1.00 88.88 101 PRO A C 1
ATOM 789 O O . PRO A 1 101 ? 22.120 -11.989 -21.288 1.00 88.88 101 PRO A O 1
ATOM 792 N N . HIS A 1 102 ? 20.767 -10.201 -21.237 1.00 87.81 102 HIS A N 1
ATOM 793 C CA . HIS A 1 102 ? 21.792 -9.247 -21.638 1.00 87.81 102 HIS A CA 1
ATOM 794 C C . HIS A 1 102 ? 22.422 -8.590 -20.403 1.00 87.81 102 HIS A C 1
ATOM 796 O O . HIS A 1 102 ? 21.716 -8.144 -19.500 1.00 87.81 102 HIS A O 1
ATOM 802 N N . GLY A 1 103 ? 23.751 -8.478 -20.388 1.00 86.94 103 GLY A N 1
ATOM 803 C CA . GLY A 1 103 ? 24.505 -7.806 -19.328 1.00 86.94 103 GLY A CA 1
ATOM 804 C C . GLY A 1 103 ? 25.310 -8.750 -18.436 1.00 86.94 103 GLY A C 1
ATOM 805 O O . GLY A 1 103 ? 25.325 -9.969 -18.604 1.00 86.94 103 GLY A O 1
ATOM 806 N N . GLN A 1 104 ? 26.040 -8.162 -17.491 1.00 88.00 104 GLN A N 1
ATOM 807 C CA . GLN A 1 104 ? 26.880 -8.913 -16.567 1.00 88.00 104 GLN A CA 1
ATOM 808 C C . GLN A 1 104 ? 26.038 -9.467 -15.417 1.00 88.00 104 GLN A C 1
ATOM 810 O O . GLN A 1 104 ? 25.287 -8.736 -14.775 1.00 88.00 104 GLN A O 1
ATOM 815 N N . LYS A 1 105 ? 26.202 -10.760 -15.121 1.00 87.75 105 LYS A N 1
ATOM 816 C CA . LYS A 1 105 ? 25.599 -11.376 -13.938 1.00 87.75 105 LYS A CA 1
ATOM 817 C C . LYS A 1 105 ? 26.102 -10.678 -12.672 1.00 87.75 105 LYS A C 1
ATOM 819 O O . LYS A 1 105 ? 27.308 -10.630 -12.434 1.00 87.75 105 LYS A O 1
ATOM 824 N N . THR A 1 106 ? 25.175 -10.211 -11.847 1.00 87.19 106 THR A N 1
ATOM 825 C CA . THR A 1 106 ? 25.449 -9.639 -10.526 1.00 87.19 106 THR A CA 1
ATOM 826 C C . THR A 1 106 ? 25.093 -10.626 -9.415 1.00 87.19 106 THR A C 1
ATOM 828 O O . THR A 1 106 ? 24.339 -11.586 -9.614 1.00 87.19 106 THR A O 1
ATOM 831 N N . SER A 1 107 ? 25.673 -10.412 -8.236 1.00 85.12 107 SER A N 1
ATOM 832 C CA . SER A 1 107 ? 25.262 -11.099 -7.012 1.00 85.12 107 SER A CA 1
ATOM 833 C C . SER A 1 107 ? 24.053 -10.385 -6.418 1.00 85.12 107 SER A C 1
ATOM 835 O O . SER A 1 107 ? 24.011 -9.160 -6.400 1.00 85.12 107 SER A O 1
ATOM 837 N N . LEU A 1 108 ? 23.075 -11.150 -5.931 1.00 80.56 108 LEU A N 1
ATOM 838 C CA . LEU A 1 108 ? 21.939 -10.587 -5.205 1.00 80.56 108 LEU A CA 1
ATOM 839 C C . LEU A 1 108 ? 22.346 -10.322 -3.756 1.00 80.56 108 LEU A C 1
ATOM 841 O O . LEU A 1 108 ? 22.717 -11.254 -3.039 1.00 80.56 108 LEU A O 1
ATOM 845 N N . GLU A 1 109 ? 22.227 -9.071 -3.327 1.00 82.19 109 GLU A N 1
ATOM 846 C CA . GLU A 1 109 ? 22.311 -8.686 -1.923 1.00 82.19 109 GLU A CA 1
ATOM 847 C C . GLU A 1 109 ? 20.895 -8.654 -1.346 1.00 82.19 109 GLU A C 1
ATOM 849 O O . GLU A 1 109 ? 20.036 -7.903 -1.796 1.00 82.19 109 GLU A O 1
ATOM 854 N N . TYR A 1 110 ? 20.618 -9.549 -0.395 1.00 76.94 110 TYR A N 1
ATOM 855 C CA . TYR A 1 110 ? 19.292 -9.659 0.228 1.00 76.94 110 TYR A CA 1
ATOM 856 C C . TYR A 1 110 ? 19.182 -8.897 1.548 1.00 76.94 110 TYR A C 1
ATOM 858 O O . TYR A 1 110 ? 18.090 -8.837 2.116 1.00 76.94 110 TYR A O 1
ATOM 866 N N . ALA A 1 111 ? 20.307 -8.413 2.073 1.00 75.88 111 ALA A N 1
ATOM 867 C CA . ALA A 1 111 ? 20.318 -7.603 3.276 1.00 75.88 111 ALA A CA 1
ATOM 868 C C . ALA A 1 111 ? 19.688 -6.248 2.953 1.00 75.88 111 ALA A C 1
ATOM 870 O O . ALA A 1 111 ? 20.001 -5.654 1.923 1.00 75.88 111 ALA A O 1
ATOM 871 N N . SER A 1 112 ? 18.796 -5.770 3.817 1.00 68.31 112 SER A N 1
ATOM 872 C CA . SER A 1 112 ? 18.408 -4.368 3.764 1.00 68.31 112 SER A CA 1
ATOM 873 C C . SER A 1 112 ? 19.582 -3.516 4.237 1.00 68.31 112 SER A C 1
ATOM 875 O O . SER A 1 112 ? 20.249 -3.864 5.210 1.00 68.31 112 SER A O 1
ATOM 877 N N . GLU A 1 113 ? 19.792 -2.368 3.597 1.00 64.06 113 GLU A N 1
ATOM 878 C CA . GLU A 1 113 ? 20.611 -1.291 4.177 1.00 64.06 113 GLU A CA 1
ATOM 879 C C . GLU A 1 113 ? 19.950 -0.702 5.436 1.00 64.06 113 GLU A C 1
ATOM 881 O O . GLU A 1 113 ? 20.595 -0.049 6.252 1.00 64.06 113 GLU A O 1
ATOM 886 N N . PHE A 1 114 ? 18.655 -0.973 5.607 1.00 58.12 114 PHE A N 1
ATOM 887 C CA . PHE A 1 114 ? 17.864 -0.616 6.769 1.00 58.12 114 PHE A CA 1
ATOM 888 C C . PHE A 1 114 ? 18.225 -1.497 7.974 1.00 58.12 114 PHE A C 1
ATOM 890 O O . PHE A 1 114 ? 18.065 -2.722 7.931 1.00 58.12 114 PHE A O 1
ATOM 897 N N . SER A 1 115 ? 18.701 -0.874 9.052 1.00 51.62 115 SER A N 1
ATOM 898 C CA . SER A 1 115 ? 18.939 -1.524 10.341 1.00 51.62 115 SER A CA 1
ATOM 899 C C . SER A 1 115 ? 17.661 -1.464 11.170 1.00 51.62 115 SER A C 1
ATOM 901 O O . SER A 1 115 ? 17.341 -0.418 11.718 1.00 51.62 115 SER A O 1
ATOM 903 N N . LEU A 1 116 ? 16.948 -2.585 11.309 1.00 51.22 116 LEU A N 1
ATOM 904 C CA . LEU A 1 116 ? 15.817 -2.694 12.237 1.00 51.22 116 LEU A CA 1
ATOM 905 C C . LEU A 1 116 ? 16.327 -2.690 13.689 1.00 51.22 116 LEU A C 1
ATOM 907 O O . LEU A 1 116 ? 16.430 -3.743 14.322 1.00 51.22 116 LEU A O 1
ATOM 911 N N . ASN A 1 117 ? 16.635 -1.518 14.241 1.0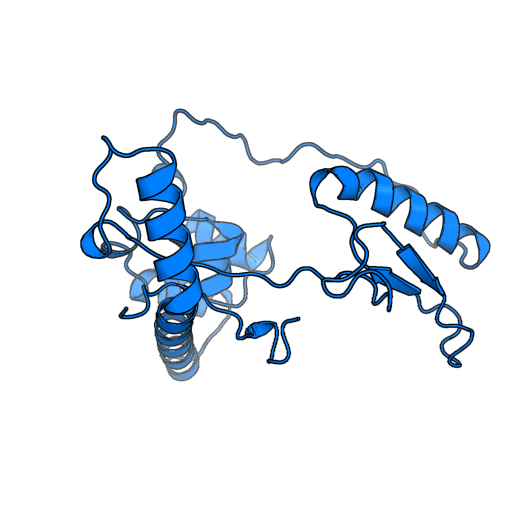0 47.19 117 ASN A N 1
ATOM 912 C CA . ASN A 1 117 ? 16.718 -1.360 15.688 1.00 47.19 117 ASN A CA 1
ATOM 913 C C . ASN A 1 117 ? 15.293 -1.216 16.227 1.00 47.19 117 ASN A C 1
ATOM 915 O O . ASN A 1 117 ? 14.794 -0.117 16.408 1.00 47.19 117 ASN A O 1
ATOM 919 N N . TYR A 1 118 ? 14.653 -2.342 16.549 1.00 45.38 118 TYR A N 1
ATOM 920 C CA . TYR A 1 118 ? 13.335 -2.388 17.211 1.00 45.38 118 TYR A CA 1
ATOM 921 C C . TYR A 1 118 ? 13.260 -1.616 18.549 1.00 45.38 118 TYR A C 1
ATOM 923 O O . TYR A 1 118 ? 12.188 -1.519 19.138 1.00 45.38 118 TYR A O 1
ATOM 931 N N . ALA A 1 119 ? 14.396 -1.131 19.063 1.00 46.78 119 ALA A N 1
ATOM 932 C CA . ALA A 1 119 ? 14.506 -0.369 20.302 1.00 46.78 119 ALA A CA 1
ATOM 933 C C . ALA A 1 119 ? 14.462 1.157 20.101 1.00 46.78 119 ALA A C 1
ATOM 935 O O . ALA A 1 119 ? 14.281 1.874 21.084 1.00 46.78 119 ALA A O 1
ATOM 936 N N . ASP A 1 120 ? 14.619 1.648 18.869 1.00 46.97 120 ASP A N 1
ATOM 937 C CA . ASP A 1 120 ? 14.481 3.066 18.551 1.00 46.97 120 ASP A CA 1
ATOM 938 C C . ASP A 1 120 ? 13.036 3.309 18.086 1.00 46.97 120 ASP A C 1
ATOM 940 O O . ASP A 1 120 ? 12.512 2.596 17.232 1.00 46.97 120 ASP A O 1
ATOM 944 N N . ASN A 1 121 ? 12.348 4.253 18.734 1.00 50.12 121 ASN A N 1
ATOM 945 C CA . ASN A 1 121 ? 10.954 4.598 18.445 1.00 50.12 121 ASN A CA 1
ATOM 946 C C . ASN A 1 121 ? 10.742 4.770 16.930 1.00 50.12 121 ASN A C 1
ATOM 948 O O . ASN A 1 121 ? 11.522 5.475 16.300 1.00 50.12 121 ASN A O 1
ATOM 952 N N . PHE A 1 122 ? 9.646 4.250 16.366 1.00 50.53 122 PHE A N 1
ATOM 953 C CA . PHE A 1 122 ? 9.258 4.487 14.960 1.00 50.53 122 PHE A CA 1
ATOM 954 C C . PHE A 1 122 ? 9.337 5.979 14.553 1.00 50.53 122 PHE A C 1
ATOM 956 O O . PHE A 1 122 ? 9.642 6.317 13.412 1.00 50.53 122 PHE A O 1
ATOM 963 N N . TYR A 1 123 ? 9.153 6.888 15.514 1.00 49.53 123 TYR A N 1
ATOM 964 C CA . TYR A 1 123 ? 9.290 8.334 15.346 1.00 49.53 123 TYR A CA 1
ATOM 965 C C . TYR A 1 123 ? 10.714 8.855 15.106 1.00 49.53 123 TYR A C 1
ATOM 967 O O . TYR A 1 123 ? 10.852 9.932 14.530 1.00 49.53 123 TYR A O 1
ATOM 975 N N . SER A 1 124 ? 11.777 8.168 15.545 1.00 51.62 124 SER A N 1
ATOM 976 C CA . SER A 1 124 ? 13.146 8.693 15.396 1.00 51.62 124 SER A CA 1
ATOM 977 C C . SER A 1 124 ? 13.624 8.719 13.947 1.00 51.62 124 SER A C 1
ATOM 979 O O . SER A 1 124 ? 14.591 9.412 13.638 1.00 51.62 124 SER A O 1
ATOM 981 N N . GLU A 1 125 ? 12.944 7.996 13.059 1.00 64.31 125 GLU A N 1
ATOM 982 C CA . GLU A 1 125 ? 13.285 7.949 11.641 1.00 64.31 125 GLU A CA 1
ATOM 983 C C . GLU A 1 125 ? 12.445 8.897 10.784 1.00 64.31 125 GLU A C 1
ATOM 985 O O . GLU A 1 125 ? 12.891 9.288 9.702 1.00 64.31 125 GLU A O 1
ATOM 990 N N . PHE A 1 126 ? 11.281 9.346 11.271 1.00 80.75 126 PHE A N 1
ATOM 991 C CA . PHE A 1 126 ? 10.469 10.321 10.555 1.00 80.75 126 PHE A CA 1
ATOM 992 C C . PHE A 1 126 ? 11.129 11.705 10.593 1.00 80.75 126 PHE A C 1
ATOM 994 O O . PHE A 1 126 ? 11.112 12.431 11.586 1.00 80.75 126 PHE A O 1
ATOM 1001 N N . SER A 1 127 ? 11.739 12.076 9.474 1.00 88.62 127 SER A N 1
ATOM 1002 C CA . SER A 1 127 ? 12.512 13.307 9.317 1.00 88.62 127 SER A CA 1
ATOM 1003 C C . SER A 1 127 ? 12.418 13.850 7.894 1.00 88.62 127 SER A C 1
ATOM 1005 O O . SER A 1 127 ? 12.113 13.113 6.953 1.00 88.62 127 SER A O 1
ATOM 1007 N N . GLU A 1 128 ? 12.759 15.127 7.694 1.00 93.62 128 GLU A N 1
ATOM 1008 C CA . GLU A 1 128 ? 12.866 15.686 6.339 1.00 93.62 128 GLU A CA 1
ATOM 1009 C C . GLU A 1 128 ? 13.836 14.873 5.461 1.00 93.62 128 GLU A C 1
ATOM 1011 O O . GLU A 1 128 ? 13.569 14.689 4.275 1.00 93.62 128 GLU A O 1
ATOM 1016 N N . GLU A 1 129 ? 14.916 14.333 6.035 1.00 92.31 129 GLU A N 1
ATOM 1017 C CA . GLU A 1 129 ? 15.873 13.505 5.294 1.00 92.31 129 GLU A CA 1
ATOM 1018 C C . GLU A 1 129 ? 15.265 12.166 4.861 1.00 92.31 129 GLU A C 1
ATOM 1020 O O . GLU A 1 129 ? 15.416 11.772 3.708 1.00 92.31 129 GLU A O 1
ATOM 1025 N N . SER A 1 130 ? 14.496 11.507 5.733 1.00 91.56 130 SER A N 1
ATOM 1026 C CA . SER A 1 130 ? 13.783 10.271 5.377 1.00 91.56 130 SER A CA 1
ATOM 1027 C C . SER A 1 130 ? 12.753 10.488 4.261 1.00 91.56 130 SER A C 1
ATOM 1029 O O . SER A 1 130 ? 12.643 9.672 3.349 1.00 91.56 130 SER A O 1
ATOM 1031 N N . ILE A 1 131 ? 12.056 11.634 4.262 1.00 94.81 131 ILE A N 1
ATOM 1032 C CA . ILE A 1 131 ? 11.100 12.002 3.208 1.00 94.81 131 ILE A CA 1
ATOM 1033 C C . ILE A 1 131 ? 11.844 12.228 1.888 1.00 94.81 131 ILE A C 1
ATOM 1035 O O . ILE A 1 131 ? 11.419 11.740 0.841 1.00 94.81 131 ILE A O 1
ATOM 1039 N N . LYS A 1 132 ? 12.979 12.937 1.923 1.00 95.69 132 LYS A N 1
ATOM 1040 C CA . LYS A 1 132 ? 13.826 13.145 0.740 1.00 95.69 132 LYS A CA 1
ATOM 1041 C C . LYS A 1 132 ? 14.359 11.833 0.190 1.00 95.69 132 LYS A C 1
ATOM 1043 O O . LYS A 1 132 ? 14.315 11.647 -1.023 1.00 95.69 132 LYS A O 1
ATOM 1048 N N . LYS A 1 133 ? 14.822 10.935 1.062 1.00 93.62 133 LYS A N 1
ATOM 1049 C CA . LYS A 1 133 ? 15.272 9.595 0.686 1.00 93.62 133 LYS A CA 1
ATOM 1050 C C . LYS A 1 133 ? 14.152 8.814 0.003 1.00 93.62 133 LYS A C 1
ATOM 1052 O O . LYS A 1 133 ? 14.358 8.326 -1.104 1.00 93.62 133 LYS A O 1
ATOM 1057 N N . ALA A 1 134 ? 12.962 8.775 0.601 1.00 94.25 134 ALA A N 1
ATOM 1058 C CA . ALA A 1 134 ? 11.802 8.104 0.021 1.00 94.25 134 ALA A CA 1
ATOM 1059 C C . ALA A 1 134 ? 11.506 8.608 -1.406 1.00 94.25 134 ALA A C 1
ATOM 1061 O O . ALA A 1 134 ? 11.245 7.818 -2.311 1.00 94.25 134 ALA A O 1
ATOM 1062 N N . VAL A 1 135 ? 11.594 9.922 -1.635 1.00 97.25 135 VAL A N 1
ATOM 1063 C CA . VAL A 1 135 ? 11.354 10.534 -2.953 1.00 97.25 135 VAL A CA 1
ATOM 1064 C C . VAL A 1 135 ? 12.486 10.260 -3.951 1.00 97.25 135 VAL A C 1
ATOM 1066 O O . VAL A 1 135 ? 12.217 9.940 -5.109 1.00 97.25 135 VAL A O 1
ATOM 1069 N N . LYS A 1 136 ? 13.747 10.418 -3.536 1.00 95.81 136 LYS A N 1
ATOM 1070 C CA . LYS A 1 136 ? 14.918 10.366 -4.431 1.00 95.81 136 LYS A CA 1
ATOM 1071 C C . LYS A 1 136 ? 15.379 8.952 -4.743 1.00 95.81 136 LYS A C 1
ATOM 1073 O O . LYS A 1 136 ? 15.713 8.671 -5.891 1.00 95.81 136 LYS A O 1
ATOM 1078 N N . ASP A 1 137 ? 15.382 8.095 -3.730 1.00 93.44 137 ASP A N 1
ATOM 1079 C CA . ASP A 1 137 ? 16.013 6.778 -3.790 1.00 93.44 137 ASP A CA 1
ATOM 1080 C C . ASP A 1 137 ? 14.977 5.653 -3.912 1.00 93.44 137 ASP A C 1
ATOM 1082 O O . ASP A 1 137 ? 15.287 4.586 -4.435 1.00 93.44 137 ASP A O 1
ATOM 1086 N N . GLU A 1 138 ? 13.744 5.878 -3.444 1.00 93.31 138 GLU A N 1
ATOM 1087 C CA . GLU A 1 138 ? 12.712 4.833 -3.318 1.00 93.31 138 GLU A CA 1
ATOM 1088 C C . GLU A 1 138 ? 11.455 5.110 -4.158 1.00 93.31 138 GLU A C 1
ATOM 1090 O O . GLU A 1 138 ? 10.412 4.471 -3.969 1.00 93.31 138 GLU A O 1
ATOM 1095 N N . ASP A 1 139 ? 11.559 6.064 -5.086 1.00 96.31 139 ASP A N 1
ATOM 1096 C CA . ASP A 1 139 ? 10.538 6.430 -6.073 1.00 96.31 139 ASP A CA 1
ATOM 1097 C C . ASP A 1 139 ? 9.164 6.763 -5.457 1.00 96.31 139 ASP A C 1
ATOM 1099 O O . ASP A 1 139 ? 8.118 6.477 -6.036 1.00 96.31 139 ASP A O 1
ATOM 1103 N N . ALA A 1 140 ? 9.133 7.352 -4.258 1.00 97.62 140 ALA A N 1
ATOM 1104 C CA . ALA A 1 140 ? 7.892 7.846 -3.671 1.00 97.62 140 ALA A CA 1
ATOM 1105 C C . ALA A 1 140 ? 7.382 9.059 -4.466 1.00 97.62 140 ALA A C 1
ATOM 1107 O O . ALA A 1 140 ? 8.055 10.090 -4.554 1.00 97.62 140 ALA A O 1
ATOM 1108 N N . ARG A 1 141 ? 6.178 8.946 -5.041 1.00 97.94 141 ARG A N 1
ATOM 1109 C CA . ARG A 1 141 ? 5.573 9.983 -5.898 1.00 97.94 141 ARG A CA 1
ATOM 1110 C C . ARG A 1 141 ? 4.306 10.593 -5.325 1.00 97.94 141 ARG A C 1
ATOM 1112 O O . ARG A 1 141 ? 3.879 11.625 -5.817 1.00 97.94 141 ARG A O 1
ATOM 1119 N N . THR A 1 142 ? 3.731 9.990 -4.297 1.00 98.38 142 THR A N 1
ATOM 1120 C CA . THR A 1 142 ? 2.522 10.460 -3.612 1.00 98.38 142 THR A CA 1
ATOM 1121 C C . THR A 1 142 ? 2.793 10.623 -2.123 1.00 98.38 142 THR A C 1
ATOM 1123 O O . THR A 1 142 ? 3.687 9.977 -1.569 1.00 98.38 142 THR A O 1
ATOM 1126 N N . ILE A 1 143 ? 2.019 11.469 -1.443 1.00 98.25 143 ILE A N 1
ATOM 1127 C CA . ILE A 1 143 ? 2.091 11.590 0.022 1.00 98.25 143 ILE A CA 1
ATOM 1128 C C . ILE A 1 143 ? 1.804 10.226 0.666 1.00 98.25 143 ILE A C 1
ATOM 1130 O O . ILE A 1 143 ? 2.434 9.851 1.654 1.00 98.25 143 ILE A O 1
ATOM 1134 N N . PHE A 1 144 ? 0.921 9.436 0.050 1.00 97.06 144 PHE A N 1
ATOM 1135 C CA . PHE A 1 144 ? 0.620 8.076 0.482 1.00 97.06 144 PHE A CA 1
ATOM 1136 C C . PHE A 1 144 ? 1.839 7.138 0.387 1.00 97.06 144 PHE A C 1
ATOM 1138 O O . PHE A 1 144 ? 2.044 6.324 1.289 1.00 97.06 144 PHE A O 1
ATOM 1145 N N . ASP A 1 145 ? 2.676 7.253 -0.657 1.00 96.94 145 ASP A N 1
ATOM 1146 C CA . ASP A 1 145 ? 3.927 6.481 -0.756 1.00 96.94 145 ASP A CA 1
ATOM 1147 C C . ASP A 1 145 ? 4.817 6.728 0.456 1.00 96.94 145 ASP A C 1
ATOM 1149 O O . ASP A 1 145 ? 5.280 5.778 1.084 1.00 96.94 145 ASP A O 1
ATOM 1153 N N . VAL A 1 146 ? 5.025 8.001 0.793 1.00 95.88 146 VAL A N 1
ATOM 1154 C CA . VAL A 1 146 ? 5.886 8.403 1.907 1.00 95.88 146 VAL A CA 1
ATOM 1155 C C . VAL A 1 146 ? 5.309 7.904 3.230 1.00 95.88 146 VAL A C 1
ATOM 1157 O O . VAL A 1 146 ? 5.999 7.205 3.968 1.00 95.88 146 VAL A O 1
ATOM 1160 N N . ILE A 1 147 ? 4.040 8.212 3.511 1.00 94.00 147 ILE A N 1
ATOM 1161 C CA . ILE A 1 147 ? 3.429 7.985 4.827 1.00 94.00 147 ILE A CA 1
ATOM 1162 C C . ILE A 1 147 ? 3.153 6.501 5.097 1.00 94.00 147 ILE A C 1
ATOM 1164 O O . ILE A 1 147 ? 3.501 6.004 6.166 1.00 94.00 147 ILE A O 1
ATOM 1168 N N . TYR A 1 148 ? 2.559 5.775 4.147 1.00 92.31 148 TYR A N 1
ATOM 1169 C CA . TYR A 1 148 ? 2.123 4.391 4.377 1.00 92.31 148 TYR A CA 1
ATOM 1170 C C . TYR A 1 148 ? 3.088 3.340 3.827 1.00 92.31 148 TYR A C 1
ATOM 1172 O O . TYR A 1 148 ? 3.177 2.251 4.393 1.00 92.31 148 TYR A O 1
ATOM 1180 N N . ARG A 1 149 ? 3.788 3.614 2.715 1.00 92.06 149 ARG A N 1
ATOM 1181 C CA . ARG A 1 149 ? 4.557 2.578 1.996 1.00 92.06 149 ARG A CA 1
ATOM 1182 C C . ARG A 1 149 ? 6.064 2.616 2.234 1.00 92.06 149 ARG A C 1
ATOM 1184 O O . ARG A 1 149 ? 6.694 1.582 2.040 1.00 92.06 149 ARG A O 1
ATOM 1191 N N . ARG A 1 150 ? 6.648 3.768 2.579 1.00 91.06 150 ARG A N 1
ATOM 1192 C CA . ARG A 1 150 ? 8.096 3.908 2.831 1.00 91.06 150 ARG A CA 1
ATOM 1193 C C . ARG A 1 150 ? 8.401 4.077 4.310 1.00 91.06 150 ARG A C 1
ATOM 1195 O O . ARG A 1 150 ? 9.096 3.247 4.877 1.00 91.06 150 ARG A O 1
ATOM 1202 N N . LEU A 1 151 ? 7.835 5.110 4.935 1.00 88.50 151 LEU A N 1
ATOM 1203 C CA . LEU A 1 151 ? 8.130 5.434 6.334 1.00 88.50 151 LEU A CA 1
ATOM 1204 C C . LEU A 1 151 ? 7.233 4.684 7.320 1.00 88.50 151 LEU A C 1
ATOM 1206 O O . LEU A 1 151 ? 7.558 4.591 8.496 1.00 88.50 151 LEU A O 1
ATOM 1210 N N . GLY A 1 152 ? 6.090 4.170 6.862 1.00 87.81 152 GLY A N 1
ATOM 1211 C CA . GLY A 1 152 ? 5.179 3.366 7.678 1.00 87.81 152 GLY A CA 1
ATOM 1212 C C . GLY A 1 152 ? 4.494 4.112 8.830 1.00 87.81 152 GLY A C 1
ATOM 1213 O O . GLY A 1 152 ? 3.708 3.497 9.540 1.00 87.81 152 GLY A O 1
ATOM 1214 N N . ILE A 1 153 ? 4.725 5.421 8.988 1.00 87.50 153 ILE A N 1
ATOM 1215 C CA . ILE A 1 153 ? 4.119 6.258 10.037 1.00 87.50 153 ILE A CA 1
ATOM 1216 C C . ILE A 1 153 ? 2.585 6.289 9.955 1.00 87.50 153 ILE A C 1
ATOM 1218 O O . ILE A 1 153 ? 1.918 6.531 10.950 1.00 87.50 153 ILE A O 1
ATOM 1222 N N . GLY A 1 154 ? 2.008 5.993 8.785 1.00 89.25 154 GLY A N 1
ATOM 1223 C CA . GLY A 1 154 ? 0.560 5.831 8.630 1.00 89.25 154 GLY A CA 1
ATOM 1224 C C . GLY A 1 154 ? -0.034 4.620 9.357 1.00 89.25 154 GLY A C 1
ATOM 1225 O O . GLY A 1 154 ? -1.239 4.583 9.572 1.00 89.25 154 GLY A O 1
ATOM 1226 N N . TRP A 1 155 ? 0.787 3.641 9.743 1.00 87.88 155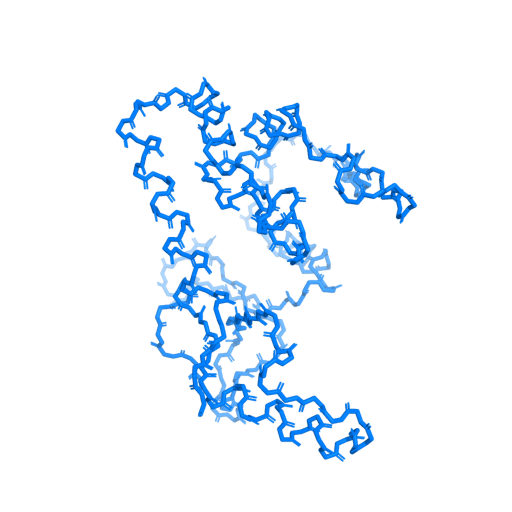 TRP A N 1
ATOM 1227 C CA . TRP A 1 155 ? 0.359 2.472 10.525 1.00 87.88 155 TRP A CA 1
ATOM 1228 C C . TRP A 1 155 ? 0.497 2.679 12.034 1.00 87.88 155 TRP A C 1
ATOM 1230 O O . TRP A 1 155 ? 0.056 1.835 12.812 1.00 87.88 155 TRP A O 1
ATOM 1240 N N . ASP A 1 156 ? 1.123 3.780 12.445 1.00 86.69 156 ASP A N 1
ATOM 1241 C CA . ASP A 1 156 ? 1.192 4.192 13.837 1.00 86.69 156 ASP A CA 1
ATOM 1242 C C . ASP A 1 156 ? -0.020 5.082 14.135 1.00 86.69 156 ASP A C 1
ATOM 1244 O O . ASP A 1 156 ? -0.056 6.268 13.804 1.00 86.69 156 ASP A O 1
ATOM 1248 N N . TYR A 1 157 ? -1.054 4.474 14.715 1.00 82.19 157 TYR A N 1
ATOM 1249 C CA . TYR A 1 157 ? -2.326 5.142 14.993 1.00 82.19 157 TYR A CA 1
ATOM 1250 C C . TYR A 1 157 ? -2.244 6.172 16.127 1.00 82.19 157 TYR A C 1
ATOM 1252 O O . TYR A 1 157 ? -3.129 7.022 16.221 1.00 82.19 157 TYR A O 1
ATOM 1260 N N . ASP A 1 158 ? -1.177 6.144 16.931 1.00 81.12 158 ASP A N 1
ATOM 1261 C CA . ASP A 1 158 ? -0.888 7.188 17.913 1.00 81.12 158 ASP A CA 1
ATOM 1262 C C . ASP A 1 158 ? -0.178 8.376 17.233 1.00 81.12 158 ASP A C 1
ATOM 1264 O O . ASP A 1 158 ? -0.451 9.535 17.547 1.00 81.12 158 ASP A O 1
ATOM 1268 N N . ALA A 1 159 ? 0.692 8.114 16.249 1.00 80.06 159 ALA A N 1
ATOM 1269 C CA . ALA A 1 159 ? 1.429 9.137 15.500 1.00 80.06 159 ALA A CA 1
ATOM 1270 C C . ALA A 1 159 ? 0.608 9.866 14.443 1.00 80.06 159 ALA A C 1
ATOM 1272 O O . ALA A 1 159 ? 0.761 11.074 14.249 1.00 80.06 159 ALA A O 1
ATOM 1273 N N . LEU A 1 160 ? -0.198 9.118 13.691 1.00 84.31 160 LEU A N 1
ATOM 1274 C CA . LEU A 1 160 ? -0.859 9.605 12.489 1.00 84.31 160 LEU A CA 1
ATOM 1275 C C . LEU A 1 160 ? -1.731 10.849 12.748 1.00 84.31 160 LEU A C 1
ATOM 1277 O O . LEU A 1 160 ? -1.658 11.775 11.937 1.00 84.31 160 LEU A O 1
ATOM 1281 N N . PRO A 1 161 ? -2.502 10.947 13.852 1.00 84.62 161 PRO A N 1
ATOM 1282 C CA . PRO A 1 161 ? -3.278 12.151 14.155 1.00 84.62 161 PRO A CA 1
ATOM 1283 C C . PRO A 1 161 ? -2.428 13.408 14.401 1.00 84.62 161 PRO A C 1
ATOM 1285 O O . PRO A 1 161 ? -2.905 14.519 14.171 1.00 84.62 161 PRO A O 1
ATOM 1288 N N . GLU A 1 162 ? -1.185 13.253 14.864 1.00 85.62 162 GLU A N 1
ATOM 1289 C CA . GLU A 1 162 ? -0.258 14.360 15.141 1.00 85.62 162 GLU A CA 1
ATOM 1290 C C . GLU A 1 162 ? 0.601 14.745 13.925 1.00 85.62 162 GLU A C 1
ATOM 1292 O O . GLU A 1 162 ? 1.300 15.763 13.938 1.00 85.62 162 GLU A O 1
ATOM 1297 N N . LEU A 1 163 ? 0.556 13.948 12.856 1.00 87.94 163 LEU A N 1
ATOM 1298 C CA . LEU A 1 163 ? 1.391 14.129 11.681 1.00 87.94 163 LEU A CA 1
ATOM 1299 C C . LEU A 1 163 ? 1.026 15.403 10.901 1.00 87.94 163 LEU A C 1
ATOM 1301 O O . LEU A 1 163 ? -0.067 15.538 10.347 1.00 87.94 163 LEU A O 1
ATOM 1305 N N . ASP A 1 164 ? 1.992 16.311 10.749 1.00 93.31 164 ASP A N 1
ATOM 1306 C CA . ASP A 1 164 ? 1.847 17.493 9.892 1.00 93.31 164 ASP A CA 1
ATOM 1307 C C . ASP A 1 164 ? 1.983 17.119 8.401 1.00 93.31 164 ASP A C 1
ATOM 1309 O O . ASP A 1 164 ? 3.039 17.260 7.773 1.00 93.31 164 ASP A O 1
ATOM 1313 N N . VAL A 1 165 ? 0.880 16.648 7.812 1.00 95.75 165 VAL A N 1
ATOM 1314 C CA . VAL A 1 165 ? 0.772 16.311 6.378 1.00 95.75 165 VAL A CA 1
ATOM 1315 C C . VAL A 1 165 ? 1.106 17.513 5.484 1.00 95.75 165 VAL A C 1
ATOM 1317 O O . VAL A 1 165 ? 1.691 17.358 4.407 1.00 95.75 165 VAL A O 1
ATOM 1320 N N . ASP A 1 166 ? 0.782 18.732 5.919 1.00 96.38 166 ASP A N 1
ATOM 1321 C CA . ASP A 1 166 ? 1.077 19.952 5.169 1.00 96.38 166 ASP A CA 1
ATOM 1322 C C . ASP A 1 166 ? 2.597 20.190 5.108 1.00 96.38 166 ASP A C 1
ATOM 1324 O O . ASP A 1 166 ? 3.132 20.520 4.044 1.00 96.38 166 ASP A O 1
ATOM 1328 N N . HIS A 1 167 ? 3.329 19.912 6.189 1.00 96.38 167 HIS A N 1
ATOM 1329 C CA . HIS A 1 167 ? 4.792 19.909 6.196 1.00 96.38 167 HIS A CA 1
ATOM 1330 C C . HIS A 1 167 ? 5.391 18.859 5.257 1.00 96.38 167 HIS A C 1
ATOM 1332 O O . HIS A 1 167 ? 6.251 19.221 4.446 1.00 96.38 167 HIS A O 1
ATOM 1338 N N . VAL A 1 168 ? 4.896 17.617 5.282 1.00 97.31 168 VAL A N 1
ATOM 1339 C CA . VAL A 1 168 ? 5.329 16.560 4.344 1.00 97.31 168 VAL A CA 1
ATOM 1340 C C . VAL A 1 168 ? 5.141 17.013 2.902 1.00 97.31 168 VAL A C 1
ATOM 1342 O O . VAL A 1 168 ? 6.080 16.978 2.104 1.00 97.31 168 VAL A O 1
ATOM 1345 N N . SER A 1 169 ? 3.957 17.535 2.579 1.00 98.25 169 SER A N 1
ATOM 1346 C CA . SER A 1 169 ? 3.634 17.986 1.225 1.00 98.25 169 SER A CA 1
ATOM 1347 C C . SER A 1 169 ? 4.543 19.122 0.741 1.00 98.25 169 SER A C 1
ATOM 1349 O O . SER A 1 169 ? 4.876 19.179 -0.439 1.00 98.25 169 SER A O 1
ATOM 1351 N N . ARG A 1 170 ? 4.995 20.019 1.632 1.00 98.50 170 ARG A N 1
ATOM 1352 C CA . ARG A 1 170 ? 5.945 21.090 1.287 1.00 98.50 170 ARG A CA 1
ATOM 1353 C C . ARG A 1 170 ? 7.331 20.553 0.967 1.00 98.50 170 ARG A C 1
ATOM 1355 O O . ARG A 1 170 ? 7.994 21.113 0.097 1.00 98.50 170 ARG A O 1
ATOM 1362 N N . ILE A 1 171 ? 7.794 19.531 1.686 1.00 98.31 171 ILE A N 1
ATOM 1363 C CA . ILE A 1 171 ? 9.074 18.875 1.389 1.00 98.31 171 ILE A CA 1
ATOM 1364 C C . ILE A 1 171 ? 8.968 18.191 0.028 1.00 98.31 171 ILE A C 1
ATOM 1366 O O . ILE A 1 171 ? 9.764 18.481 -0.862 1.00 98.31 171 ILE A O 1
ATOM 1370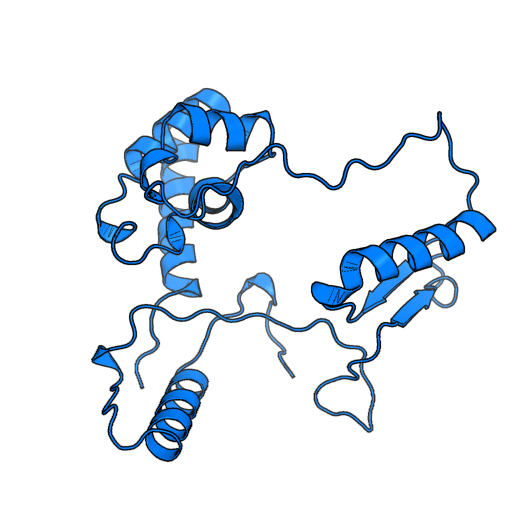 N N . MET A 1 172 ? 7.929 17.376 -0.167 1.00 98.44 172 MET A N 1
ATOM 1371 C CA . MET A 1 172 ? 7.687 16.687 -1.433 1.00 98.44 172 MET A CA 1
ATOM 1372 C C . MET A 1 172 ? 7.557 17.655 -2.609 1.00 98.44 172 MET A C 1
ATOM 1374 O O . MET A 1 172 ? 8.159 17.421 -3.650 1.00 98.44 172 MET A O 1
ATOM 1378 N N . ALA A 1 173 ? 6.863 18.784 -2.439 1.00 98.50 173 ALA A N 1
ATOM 1379 C CA . ALA A 1 173 ? 6.721 19.778 -3.497 1.00 98.50 173 ALA A CA 1
ATOM 1380 C C . ALA A 1 173 ? 8.062 20.374 -3.949 1.00 98.50 173 ALA A C 1
ATOM 1382 O O . ALA A 1 173 ? 8.236 20.649 -5.136 1.00 98.50 173 ALA A O 1
ATOM 1383 N N . ARG A 1 174 ? 9.028 20.541 -3.032 1.00 98.06 174 ARG A N 1
ATOM 1384 C CA . ARG A 1 174 ? 10.385 20.988 -3.387 1.00 98.06 174 ARG A CA 1
ATOM 1385 C C . ARG A 1 174 ? 11.142 19.927 -4.181 1.00 98.06 174 ARG A C 1
ATOM 1387 O O . ARG A 1 174 ? 11.781 20.274 -5.169 1.00 98.06 174 ARG A O 1
ATOM 1394 N N . GLU A 1 175 ? 11.059 18.668 -3.758 1.00 98.12 175 GLU A N 1
ATOM 1395 C CA . GLU A 1 175 ? 11.815 17.560 -4.360 1.00 98.12 175 GLU A CA 1
ATOM 1396 C C . GLU A 1 175 ? 11.223 17.073 -5.692 1.00 98.12 175 GLU A C 1
ATOM 1398 O O . GLU A 1 175 ? 11.961 16.663 -6.583 1.00 98.12 175 GLU A O 1
ATOM 1403 N N . LEU A 1 176 ? 9.899 17.145 -5.851 1.00 98.19 176 LEU A N 1
ATOM 1404 C CA . LEU A 1 176 ? 9.171 16.732 -7.058 1.00 98.19 176 LEU A CA 1
ATOM 1405 C C . LEU A 1 176 ? 8.801 17.904 -7.975 1.00 98.19 176 LEU A C 1
ATOM 1407 O O . LEU A 1 176 ? 8.187 17.695 -9.019 1.00 98.19 176 LEU A O 1
ATOM 1411 N N . HIS A 1 177 ? 9.175 19.129 -7.596 1.00 98.06 177 HIS A N 1
ATOM 1412 C CA . HIS A 1 177 ? 8.877 20.361 -8.331 1.00 98.06 177 HIS A CA 1
ATOM 1413 C C . HIS A 1 177 ? 7.377 20.595 -8.574 1.00 98.06 177 HIS A C 1
ATOM 1415 O O . HIS A 1 177 ? 6.972 21.076 -9.633 1.00 98.06 177 HIS A O 1
ATOM 1421 N N . TRP A 1 178 ? 6.545 20.272 -7.585 1.00 98.44 178 TRP A N 1
ATOM 1422 C CA . TRP A 1 178 ? 5.107 20.524 -7.644 1.00 98.44 178 TRP A CA 1
ATOM 1423 C C . TRP A 1 178 ? 4.788 22.011 -7.571 1.00 98.44 178 TRP A C 1
ATOM 1425 O O . TRP A 1 178 ? 5.387 22.764 -6.796 1.00 98.44 178 TRP A O 1
ATOM 1435 N N . THR A 1 179 ? 3.776 22.430 -8.326 1.00 98.62 179 THR A N 1
ATOM 1436 C CA . THR A 1 179 ? 3.151 23.730 -8.095 1.00 98.62 179 THR A CA 1
ATOM 1437 C C . THR A 1 179 ? 2.334 23.703 -6.801 1.00 98.62 179 THR A C 1
ATOM 1439 O O . THR A 1 179 ? 1.998 22.648 -6.262 1.00 98.62 179 THR A O 1
ATOM 1442 N N . GLU A 1 180 ? 1.944 24.878 -6.306 1.00 98.38 180 GLU A N 1
ATOM 1443 C CA . GLU A 1 180 ? 1.045 24.961 -5.148 1.00 98.38 180 GLU A CA 1
ATOM 1444 C C . GLU A 1 180 ? -0.334 24.333 -5.427 1.00 98.38 180 GLU A C 1
ATOM 1446 O O . GLU A 1 180 ? -1.005 23.871 -4.504 1.00 98.38 180 GLU A O 1
ATOM 1451 N N . VAL A 1 181 ? -0.751 24.292 -6.699 1.00 98.50 181 VAL A N 1
ATOM 1452 C CA . VAL A 1 181 ? -1.982 23.613 -7.125 1.00 9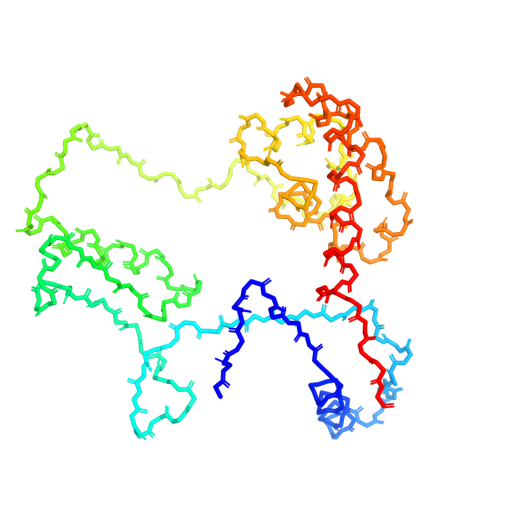8.50 181 VAL A CA 1
ATOM 1453 C C . VAL A 1 181 ? -1.816 22.101 -7.001 1.00 98.50 181 VAL A C 1
ATOM 1455 O O . VAL A 1 181 ? -2.654 21.462 -6.367 1.00 98.50 181 VAL A O 1
ATOM 1458 N N . ASP A 1 182 ? -0.718 21.548 -7.523 1.00 98.44 182 ASP A N 1
ATOM 1459 C CA . ASP A 1 182 ? -0.429 20.110 -7.450 1.00 98.44 182 ASP A CA 1
ATOM 1460 C C . ASP A 1 182 ? -0.304 19.653 -5.993 1.00 98.44 182 ASP A C 1
ATOM 1462 O O . ASP A 1 182 ? -0.940 18.683 -5.591 1.00 98.44 182 ASP A O 1
ATOM 1466 N N . ARG A 1 183 ? 0.427 20.412 -5.163 1.00 98.62 183 ARG A N 1
ATOM 1467 C CA . ARG A 1 183 ? 0.605 20.115 -3.734 1.00 98.62 183 ARG A CA 1
ATOM 1468 C C . ARG A 1 183 ? -0.727 20.059 -2.991 1.00 98.62 183 ARG A C 1
ATOM 1470 O O . ARG A 1 183 ? -0.979 19.115 -2.247 1.00 98.62 183 ARG A O 1
ATOM 1477 N N . LYS A 1 184 ? -1.587 21.067 -3.176 1.00 98.38 184 LYS A N 1
ATOM 1478 C CA . LYS A 1 184 ? -2.911 21.095 -2.537 1.00 98.38 184 LYS A CA 1
ATOM 1479 C C . LYS A 1 184 ? -3.793 19.959 -3.034 1.00 98.38 184 LYS A C 1
ATOM 1481 O O . LYS A 1 184 ? -4.481 19.351 -2.219 1.00 98.38 184 LYS A O 1
ATOM 1486 N N . SER A 1 185 ? -3.764 19.677 -4.336 1.00 98.50 185 SER A N 1
ATOM 1487 C CA . SER A 1 185 ? -4.494 18.551 -4.917 1.00 98.50 185 SER A CA 1
ATOM 1488 C C . SER A 1 185 ? -4.049 17.233 -4.288 1.00 98.50 185 SER A C 1
ATOM 1490 O O . SER A 1 185 ? -4.892 16.453 -3.862 1.00 98.50 185 SER A O 1
ATOM 1492 N N . GLU A 1 186 ? -2.743 17.015 -4.154 1.00 98.56 186 GLU A N 1
ATOM 1493 C CA . GLU A 1 186 ? -2.185 15.798 -3.568 1.00 98.56 186 GLU A CA 1
ATOM 1494 C C . GLU A 1 186 ? -2.545 15.640 -2.084 1.00 98.56 186 GLU A C 1
ATOM 1496 O O . GLU A 1 186 ? -2.919 14.550 -1.660 1.00 98.56 186 GLU A O 1
ATOM 1501 N N . VAL A 1 187 ? -2.527 16.721 -1.293 1.00 98.38 187 VAL A N 1
ATOM 1502 C CA . VAL A 1 187 ? -2.996 16.682 0.106 1.00 98.38 187 VAL A CA 1
ATOM 1503 C C . VAL A 1 187 ? -4.465 16.259 0.180 1.00 98.38 187 VAL A C 1
ATOM 1505 O O . VAL A 1 187 ? -4.822 15.426 1.011 1.00 98.38 187 VAL A O 1
ATOM 1508 N N . GLN A 1 188 ? -5.325 16.798 -0.689 1.00 98.25 188 GLN A N 1
ATOM 1509 C CA . GLN A 1 188 ? -6.738 16.409 -0.716 1.00 98.25 188 GLN A CA 1
ATOM 1510 C C . GLN A 1 188 ? -6.922 14.948 -1.136 1.00 98.25 188 GLN A C 1
ATOM 1512 O O . GLN A 1 188 ? -7.712 14.237 -0.514 1.00 98.25 188 GLN A O 1
ATOM 1517 N N . THR A 1 189 ? -6.176 14.490 -2.144 1.00 98.06 189 THR A N 1
ATOM 1518 C CA . THR A 1 189 ? -6.163 13.082 -2.560 1.00 98.06 189 THR A CA 1
ATOM 1519 C C . THR A 1 189 ? -5.752 12.184 -1.400 1.00 98.06 189 THR A C 1
ATOM 1521 O O . THR A 1 189 ? -6.476 11.249 -1.075 1.00 98.06 189 THR A O 1
ATOM 1524 N N . PHE A 1 190 ? -4.650 12.497 -0.716 1.00 97.44 190 PHE A N 1
ATOM 1525 C CA . PHE A 1 190 ? -4.165 11.715 0.417 1.00 97.44 190 PHE A CA 1
ATOM 1526 C C . PHE A 1 190 ? -5.200 11.599 1.541 1.00 97.44 190 PHE A C 1
ATOM 1528 O O . PHE A 1 190 ? -5.459 10.494 2.018 1.00 97.44 190 PHE A O 1
ATOM 1535 N N . LEU A 1 191 ? -5.809 12.716 1.953 1.00 95.62 191 LEU A N 1
ATOM 1536 C CA . LEU A 1 191 ? -6.810 12.719 3.025 1.00 95.62 191 LEU A CA 1
ATOM 1537 C C . LEU A 1 191 ? -8.050 11.911 2.635 1.00 95.62 191 LEU A C 1
ATOM 1539 O O . LEU A 1 191 ? -8.552 11.123 3.434 1.00 95.62 191 LEU A O 1
ATOM 1543 N N . LYS A 1 192 ? -8.525 12.077 1.395 1.00 96.06 192 LYS A N 1
ATOM 1544 C CA . LYS A 1 192 ? -9.670 11.332 0.870 1.00 96.06 192 LYS A CA 1
ATOM 1545 C C . LYS A 1 192 ? -9.388 9.831 0.823 1.00 96.06 192 LYS A C 1
ATOM 1547 O O . LYS A 1 192 ? -10.219 9.055 1.283 1.00 96.06 192 LYS A O 1
ATOM 1552 N N . GLU A 1 193 ? -8.245 9.429 0.274 1.00 95.00 193 GLU A N 1
ATOM 1553 C CA . GLU A 1 193 ? -7.900 8.016 0.110 1.00 95.00 193 GLU A CA 1
ATOM 1554 C C . GLU A 1 193 ? -7.593 7.342 1.446 1.00 95.00 193 GLU A C 1
ATOM 1556 O O . GLU A 1 193 ? -8.053 6.227 1.667 1.00 95.00 193 GLU A O 1
ATOM 1561 N N . SER A 1 194 ? -6.904 8.026 2.367 1.00 93.69 194 SER A N 1
ATOM 1562 C CA . SER A 1 194 ? -6.659 7.499 3.717 1.00 93.69 194 SER A CA 1
ATOM 1563 C C . SER A 1 194 ? -7.973 7.231 4.441 1.00 93.69 194 SER A C 1
ATOM 1565 O O . SER A 1 194 ? -8.174 6.138 4.956 1.00 93.69 194 SER A O 1
ATOM 1567 N N . LYS A 1 195 ? -8.903 8.192 4.393 1.00 92.69 195 LYS A N 1
ATOM 1568 C CA . LYS A 1 195 ? -10.241 8.030 4.963 1.00 92.69 195 LYS A CA 1
ATOM 1569 C C . LYS A 1 195 ? -10.980 6.851 4.327 1.00 92.69 195 LYS A C 1
ATOM 1571 O O . LYS A 1 195 ? -11.492 5.978 5.011 1.00 92.69 195 LYS A O 1
ATOM 1576 N N . ARG A 1 196 ? -11.017 6.809 2.993 1.00 93.50 196 ARG A N 1
ATOM 1577 C CA . ARG A 1 196 ? -11.730 5.776 2.230 1.00 93.50 196 ARG A CA 1
ATOM 1578 C C . ARG A 1 196 ? -11.216 4.363 2.522 1.00 93.50 196 ARG A C 1
ATOM 1580 O O . ARG A 1 196 ? -12.013 3.434 2.543 1.00 93.50 196 ARG A O 1
ATOM 1587 N N . LEU A 1 197 ? -9.903 4.199 2.663 1.00 93.81 197 LEU A N 1
ATOM 1588 C CA . LEU A 1 197 ? -9.268 2.890 2.812 1.00 93.81 197 LEU A CA 1
ATOM 1589 C C . LEU A 1 197 ? -9.225 2.396 4.258 1.00 93.81 197 LEU A C 1
ATOM 1591 O O . LEU A 1 197 ? -9.207 1.181 4.455 1.00 93.81 197 LEU A O 1
ATOM 1595 N N . PHE A 1 198 ? -9.162 3.314 5.229 1.00 93.81 198 PHE A N 1
ATOM 1596 C CA . PHE A 1 198 ? -8.764 2.978 6.595 1.00 93.81 198 PHE A CA 1
ATOM 1597 C C . PHE A 1 198 ? -9.749 3.377 7.695 1.00 93.81 198 PHE A C 1
ATOM 1599 O O . PHE A 1 198 ? -9.547 2.955 8.840 1.00 93.81 198 PHE A O 1
ATOM 1606 N N . ASP A 1 199 ? -10.801 4.142 7.381 1.00 93.56 199 ASP A N 1
ATOM 1607 C CA . ASP A 1 199 ? -11.877 4.413 8.338 1.00 93.56 199 ASP A CA 1
ATOM 1608 C C . ASP A 1 199 ? -12.571 3.116 8.768 1.00 93.56 199 ASP A C 1
ATOM 1610 O O . ASP A 1 199 ? -12.544 2.090 8.082 1.00 93.56 199 ASP A O 1
ATOM 1614 N N . VAL A 1 200 ? -13.218 3.175 9.929 1.00 95.19 200 VAL A N 1
ATOM 1615 C CA . VAL A 1 200 ? -14.056 2.090 10.430 1.00 95.19 200 VAL A CA 1
ATOM 1616 C C . VAL A 1 200 ? -15.475 2.278 9.885 1.00 95.19 200 VAL A C 1
ATOM 1618 O O . VAL A 1 200 ? -16.091 3.308 10.167 1.00 95.19 200 VAL A O 1
ATOM 1621 N N . PRO A 1 201 ? -16.015 1.320 9.112 1.00 94.38 201 PRO A N 1
ATOM 1622 C CA . PRO A 1 201 ? -17.410 1.351 8.684 1.00 94.38 201 PRO A CA 1
ATOM 1623 C C . PRO A 1 201 ? -18.376 1.356 9.874 1.00 94.38 201 PRO A C 1
ATOM 1625 O O . PRO A 1 201 ? -18.157 0.646 10.856 1.00 94.38 201 PRO A O 1
ATOM 1628 N N . ASP A 1 202 ? -19.475 2.102 9.762 1.00 91.62 202 ASP A N 1
ATOM 1629 C CA . ASP A 1 202 ? -20.589 2.032 10.716 1.00 91.62 202 ASP A CA 1
ATOM 1630 C C . ASP A 1 202 ? -21.292 0.659 10.613 1.00 91.62 202 ASP A C 1
ATOM 1632 O O . ASP A 1 202 ? -21.521 0.173 9.499 1.00 91.62 202 ASP A O 1
ATOM 1636 N N . ILE A 1 203 ? -21.651 0.036 11.748 1.00 84.94 203 ILE A N 1
ATOM 1637 C CA . ILE A 1 203 ? -22.271 -1.312 11.805 1.00 84.94 203 ILE A CA 1
ATOM 1638 C C . ILE A 1 203 ? -23.677 -1.360 12.396 1.00 84.94 203 ILE A C 1
ATOM 1640 O O . ILE A 1 203 ? -24.039 -0.469 13.196 1.00 84.94 203 ILE A O 1
#

Organism: NCBI:txid1897729

Radius of gyration: 21.57 Å; chains: 1; bounding box: 49×52×57 Å

Sequence (203 aa):
MYEGNPDEVHADSDDVRFLLEETASLFPGLKITHEDIVSTWAGVRPLTFDENQPKGARNKVLHDLSRHGLSGVYALTAGPIMSHRDTGREVVTKLLQEIEPHGQKTSLEYASEFSLNYADNFYSEFSEESIKKAVKDEDARTIFDVIYRRLGIGWDYDALPELDVDHVSRIMARELHWTEVDRKSEVQTFLKESKRLFDVPDI

Secondary structure (DSSP, 8-state):
---S-GGG----HHHHHHHHHHHHHH-TTT---GGG----------PEEETTEEEEE-S-EEEEGGGGT-TT-EEEE---GGGHHHHHHHHHHHHTTT-PPPSPPPPP--S-SS---TTS-GGGT-SHHHHHHHHHHS---SHHIIIIIIS-GGG-TTTGGG--HHHHHHHHHHHHT--HHHHHHHHHHHHHHHHHHHSPPP-

pLDDT: mean 90.32, std 11.14, range [45.38, 98.62]

InterPro domains:
  IPR000447 FAD-dependent glycerol-3-phosphate dehydrogenase [PTHR11985] (5-100)
  IPR038299 Alpha-glycerophosphate oxidase, C-terminal domain superfamily [G3DSA:1.10.8.870] (91-200)